Protein AF-A0A3M6V813-F1 (afdb_monomer)

Mean predicted aligned error: 10.03 Å

Solvent-accessible surface area (backbone atoms only — not comparable to full-atom values): 11863 Å² total; per-residue (Å²): 104,72,45,63,76,51,56,64,66,59,50,51,54,31,42,75,72,42,84,67,45,74,63,52,65,75,33,48,88,41,52,44,73,78,41,76,36,71,69,77,40,79,45,65,45,61,79,38,68,70,46,38,50,66,44,22,68,37,66,45,44,44,86,93,37,80,42,78,38,70,61,61,56,97,55,71,67,36,21,40,33,39,35,36,71,50,59,95,84,64,52,71,64,61,56,44,53,54,39,42,76,55,76,38,83,52,52,75,42,55,63,42,74,60,92,90,49,65,43,76,33,32,26,40,35,34,98,36,68,58,84,62,72,70,50,34,51,98,84,69,44,59,59,31,59,48,75,53,91,99,50,95,62,59,29,35,45,39,50,72,53,66,80,64,54,69,63,75,35,68,72,59,52,50,52,50,53,53,51,50,55,51,50,53,52,54,52,55,66,73,65,62,77,77,82,82,79,79,84,128

Secondary structure (DSSP, 8-state):
-HHHHS-HHHHHHHHHHS---HHHHHHGGGEEEEEEETTTEEEEEES-HHHHHHHTT-EEEETTEEEEPPPP-TTTTSEEEEEES--SS--HHHHHHHHHHTT--PEEEESSEETTEE-SSEEEEESSSSPPGGGB-TTSPBP-EE--TT-SSPEEEEESSGGGGGSPPHHHHHHHHHHHHHHHHHHHHHTSPPP-----

Organism: NCBI:txid542832

Nearest PDB structures (foldseek):
  3sde-assembly1_B  TM=4.030E-01  e=1.428E-02  Homo sapiens
  9f5d-assembly1_A  TM=4.082E-01  e=1.515E-02  Homo sapiens
  1up1-assembly1_A  TM=3.981E-01  e=1.515E-02  Homo sapiens
  2mzt-assembly1_A  TM=4.783E-01  e=7.514E-02  Saccharomyces cerevisiae S288C
  2ipo-assembly1_B-3  TM=4.359E-01  e=1.742E+00  Escherichia coli

Sequence (200 aa):
MLTGTFGLDDIMSSICKEHQTAVWDASTPTMCDFVRIRGRGLRFTCTSRDAAIKLGGTTLRIMGQDLFIRPFSAFDRLYFVDLTNVPSDLDDEEIFAFFERLGLHPIITPTHQCGTLTSRDRTAWFDCPEPPTALFDTDQRPLRENFFNGFDASVYVQHKLRTLNRVTPPSIEKKRRDNELARDRSRAVSSVPAPRTRLQ

Foldseek 3Di:
DVLQPDDPVLQVVQLVVDDFDPLCVVQVVQWADWDRDHPPGIDIDGNDPVSLQSLAQAWGATPNDTDGHHHDDPQPQWWKKKWPPADPPDDVVLVQVVVVVLVFGWDKDAPDDDPPDGDSIIMTTGPHNDDDQSQADPVRQGNQWDDGPPDPDIIGIGTPDNVSNPDDPPVVVVVVVVVVVVVVVVVVVVPDDDDPDDDD

Structure (mmCIF, N/CA/C/O backbone):
data_AF-A0A3M6V813-F1
#
_entry.id   AF-A0A3M6V813-F1
#
loop_
_atom_site.group_PDB
_atom_site.id
_atom_site.type_symbol
_atom_site.label_atom_id
_atom_site.label_alt_id
_atom_site.label_comp_id
_atom_site.label_asym_id
_atom_site.label_entity_id
_atom_site.label_seq_id
_atom_site.pdbx_PDB_ins_code
_atom_site.Cartn_x
_atom_site.Cartn_y
_atom_site.Cartn_z
_atom_site.occupancy
_atom_site.B_iso_or_equiv
_atom_site.auth_seq_id
_atom_site.auth_comp_id
_atom_site.auth_asym_id
_atom_site.auth_atom_id
_atom_site.pdbx_PDB_model_num
ATOM 1 N N . MET A 1 1 ? 1.954 -12.280 24.324 1.00 73.12 1 MET A N 1
ATOM 2 C CA . MET A 1 1 ? 1.243 -11.294 23.479 1.00 73.12 1 MET A CA 1
ATOM 3 C C . MET A 1 1 ? -0.192 -11.189 23.988 1.00 73.12 1 MET A C 1
ATOM 5 O O . MET A 1 1 ? -0.817 -12.234 24.123 1.00 73.12 1 MET A O 1
ATOM 9 N N . LEU A 1 2 ? -0.687 -9.982 24.296 1.00 86.69 2 LEU A N 1
ATOM 10 C CA . LEU A 1 2 ? -1.943 -9.726 25.030 1.00 86.69 2 LEU A CA 1
ATOM 11 C C . LEU A 1 2 ? -3.142 -10.574 24.552 1.00 86.69 2 LEU A C 1
ATOM 13 O O . LEU A 1 2 ? -3.771 -11.267 25.348 1.00 86.69 2 LEU A O 1
ATOM 17 N N . THR A 1 3 ? -3.387 -10.645 23.241 1.00 89.06 3 THR A N 1
ATOM 18 C CA . THR A 1 3 ? -4.529 -11.387 22.664 1.00 89.06 3 THR A CA 1
ATOM 19 C C . THR A 1 3 ? -4.362 -12.910 22.602 1.00 89.06 3 THR A C 1
ATOM 21 O O . THR A 1 3 ? -5.271 -13.617 22.165 1.00 89.06 3 THR A O 1
ATOM 24 N N . GLY A 1 4 ? -3.202 -13.436 22.999 1.00 88.75 4 GLY A N 1
ATOM 25 C CA . GLY A 1 4 ? -2.986 -14.869 23.222 1.00 88.75 4 GLY A CA 1
ATOM 26 C C . GLY A 1 4 ? -3.349 -15.319 24.639 1.00 88.75 4 GLY A C 1
ATOM 27 O O . GLY A 1 4 ? -3.660 -16.493 24.826 1.00 88.75 4 GLY A O 1
ATOM 28 N N . THR A 1 5 ? -3.331 -14.387 25.597 1.00 90.94 5 THR A N 1
ATOM 29 C CA . THR A 1 5 ? -3.484 -14.652 27.034 1.00 90.94 5 THR A CA 1
ATOM 30 C C . THR A 1 5 ? -4.891 -14.327 27.534 1.00 90.94 5 THR A C 1
ATOM 32 O O . THR A 1 5 ? -5.463 -15.130 28.259 1.00 90.94 5 THR A O 1
ATOM 35 N N . PHE A 1 6 ? -5.466 -13.194 27.117 1.00 91.56 6 PHE A N 1
ATOM 36 C CA . PHE A 1 6 ? -6.730 -12.685 27.665 1.00 91.56 6 PHE A CA 1
ATOM 37 C C . PHE A 1 6 ? -7.925 -12.880 26.719 1.00 91.56 6 PHE A C 1
ATOM 39 O O . PHE A 1 6 ? -7.773 -12.918 25.486 1.00 91.56 6 PHE A O 1
ATOM 46 N N . GLY A 1 7 ? -9.122 -13.032 27.295 1.00 93.31 7 GLY A N 1
ATOM 47 C CA . GLY A 1 7 ? -10.394 -13.063 26.571 1.00 93.31 7 GLY A CA 1
ATOM 48 C C . GLY A 1 7 ? -10.742 -11.706 25.956 1.00 93.31 7 GLY A C 1
ATOM 49 O O . GLY A 1 7 ? -10.158 -10.688 26.317 1.00 93.31 7 GLY A O 1
ATOM 50 N N . LEU A 1 8 ? -11.677 -11.679 24.998 1.00 93.50 8 LEU A N 1
ATOM 51 C CA . LEU A 1 8 ? -12.163 -10.407 24.445 1.00 93.50 8 LEU A CA 1
ATOM 52 C C . LEU A 1 8 ? -12.856 -9.565 25.532 1.00 93.50 8 LEU A C 1
ATOM 54 O O . LEU A 1 8 ? -12.605 -8.367 25.606 1.00 93.50 8 LEU A O 1
ATOM 58 N N . ASP A 1 9 ? -13.633 -10.204 26.408 1.00 94.31 9 ASP A N 1
ATOM 59 C CA . ASP A 1 9 ? -14.352 -9.534 27.498 1.00 94.31 9 ASP A CA 1
ATOM 60 C C . ASP A 1 9 ? -13.400 -8.897 28.515 1.00 94.31 9 ASP A C 1
ATOM 62 O O . ASP A 1 9 ? -13.590 -7.744 28.902 1.00 94.31 9 ASP A O 1
ATOM 66 N N . ASP A 1 10 ? -12.325 -9.602 28.891 1.00 94.81 10 ASP A N 1
ATOM 67 C CA . ASP A 1 10 ? -11.291 -9.065 29.784 1.00 94.81 10 ASP A CA 1
ATOM 68 C C . ASP A 1 10 ? -10.657 -7.813 29.175 1.00 94.81 10 ASP A C 1
ATOM 70 O O . ASP A 1 10 ? -10.524 -6.778 29.829 1.00 94.81 10 ASP A O 1
ATOM 74 N N . ILE A 1 11 ? -10.289 -7.907 27.894 1.00 94.50 11 ILE A N 1
ATOM 75 C CA . ILE A 1 11 ? -9.671 -6.824 27.130 1.00 94.50 11 ILE A CA 1
ATOM 76 C C . ILE A 1 11 ? -10.599 -5.611 27.083 1.00 94.50 11 ILE A C 1
ATOM 78 O O . ILE A 1 11 ? -10.168 -4.507 27.404 1.00 94.50 11 ILE A O 1
ATOM 82 N N . MET A 1 12 ? -11.868 -5.805 26.723 1.00 94.06 12 MET A N 1
ATOM 83 C CA . MET A 1 12 ? -12.847 -4.720 26.679 1.00 94.06 12 MET A CA 1
ATOM 84 C C . MET A 1 12 ? -13.087 -4.114 28.063 1.00 94.06 12 MET A C 1
ATOM 86 O O . MET A 1 12 ? -13.105 -2.893 28.201 1.00 94.06 12 MET A O 1
ATOM 90 N N . SER A 1 13 ? -13.198 -4.943 29.107 1.00 94.81 13 SER A N 1
ATOM 91 C CA . SER A 1 13 ? -13.358 -4.449 30.475 1.00 94.81 13 SER A CA 1
ATOM 92 C C . SER A 1 13 ? -12.164 -3.611 30.927 1.00 94.81 13 SER A C 1
ATOM 94 O O . SER A 1 13 ? -12.363 -2.631 31.643 1.00 94.81 13 SER A O 1
ATOM 96 N N . SER A 1 14 ? -10.949 -3.994 30.546 1.00 94.81 14 SER A N 1
ATOM 97 C CA . SER A 1 14 ? -9.730 -3.245 30.846 1.00 94.81 14 SER A CA 1
ATOM 98 C C . SER A 1 14 ? -9.703 -1.900 30.124 1.00 94.81 14 SER A C 1
ATOM 100 O O . SER A 1 14 ? -9.493 -0.884 30.783 1.00 94.81 14 SER A O 1
ATOM 102 N N . ILE A 1 15 ? -10.022 -1.869 28.823 1.00 93.75 15 ILE A N 1
ATOM 103 C CA . ILE A 1 15 ? -10.110 -0.621 28.047 1.00 93.75 15 ILE A CA 1
ATOM 104 C C . ILE A 1 15 ? -11.037 0.386 28.743 1.00 93.75 15 ILE A C 1
ATOM 106 O O . ILE A 1 15 ? -10.671 1.548 28.881 1.00 93.75 15 ILE A O 1
ATOM 110 N N . CYS A 1 16 ? -12.207 -0.060 29.214 1.00 91.62 16 CYS A N 1
ATOM 111 C CA . CYS A 1 16 ? -13.187 0.810 29.871 1.00 91.62 16 CYS A CA 1
ATOM 112 C C . CYS A 1 16 ? -12.794 1.263 31.288 1.00 91.62 16 CYS A C 1
ATOM 114 O O . CYS A 1 16 ? -13.332 2.255 31.771 1.00 91.62 16 CYS A O 1
ATOM 116 N N . LYS A 1 17 ? -11.928 0.520 31.988 1.00 93.56 17 LYS A N 1
ATOM 117 C CA . LYS A 1 17 ? -11.490 0.848 33.359 1.00 93.56 17 LYS A CA 1
ATOM 118 C C . LYS A 1 17 ? -10.246 1.727 33.381 1.00 93.56 17 LYS A C 1
ATOM 120 O O . LYS A 1 17 ? -10.022 2.450 34.348 1.00 93.56 17 LYS A O 1
ATOM 125 N N . GLU A 1 18 ? -9.409 1.604 32.363 1.00 94.06 18 GLU A N 1
ATOM 126 C CA . GLU A 1 18 ? -8.139 2.310 32.271 1.00 94.06 18 GLU A CA 1
ATOM 127 C C . GLU A 1 18 ? -8.328 3.697 31.653 1.00 94.06 18 GLU A C 1
ATOM 129 O O . GLU A 1 18 ? -9.197 3.908 30.810 1.00 94.06 18 GLU A O 1
ATOM 134 N N . HIS A 1 19 ? -7.508 4.659 32.082 1.00 92.56 19 HIS A N 1
ATOM 135 C CA . HIS A 1 19 ? -7.524 5.995 31.496 1.00 92.56 19 HIS A CA 1
ATOM 136 C C . HIS A 1 19 ? -6.984 5.940 30.067 1.00 92.56 19 HIS A C 1
ATOM 138 O O . HIS A 1 19 ? -5.866 5.465 29.842 1.00 92.56 19 HIS A O 1
ATOM 144 N N . GLN A 1 20 ? -7.778 6.440 29.125 1.00 95.31 20 GLN A N 1
ATOM 145 C CA . GLN A 1 20 ? -7.427 6.490 27.715 1.00 95.31 20 GLN A CA 1
ATOM 146 C C . GLN A 1 20 ? -7.080 7.911 27.283 1.00 95.31 20 GLN A C 1
ATOM 148 O O . GLN A 1 20 ? -7.213 8.880 28.028 1.00 95.31 20 GLN A O 1
ATOM 153 N N . THR A 1 21 ? -6.583 8.038 26.056 1.00 93.56 21 THR A N 1
ATOM 154 C CA . THR A 1 21 ? -6.317 9.354 25.475 1.00 93.56 21 THR A CA 1
ATOM 155 C C . THR A 1 21 ? -7.629 10.087 25.190 1.00 93.56 21 THR A C 1
ATOM 157 O O . THR A 1 21 ? -8.625 9.473 24.813 1.00 93.56 21 THR A O 1
ATOM 160 N N . ALA A 1 22 ? -7.621 11.421 25.255 1.00 94.19 22 ALA A N 1
ATOM 161 C CA . ALA A 1 22 ? -8.801 12.222 24.907 1.00 94.19 22 ALA A CA 1
ATOM 162 C C . ALA A 1 22 ? -9.318 11.938 23.479 1.00 94.19 22 ALA A C 1
ATOM 164 O O . ALA A 1 22 ? -10.516 12.013 23.213 1.00 94.19 22 ALA A O 1
ATOM 165 N N . VAL A 1 23 ? -8.413 11.578 22.558 1.00 94.31 23 VAL A N 1
ATOM 166 C CA . VAL A 1 23 ? -8.755 11.171 21.187 1.00 94.31 23 VAL A CA 1
ATOM 167 C C . VAL A 1 23 ? -9.547 9.863 21.177 1.00 94.31 23 VAL A C 1
ATOM 169 O O . VAL A 1 23 ? -10.520 9.748 20.429 1.00 94.31 23 VAL A O 1
ATOM 172 N N . TRP A 1 24 ? -9.156 8.893 22.008 1.00 94.75 24 TRP A N 1
ATOM 173 C CA . TRP A 1 24 ? -9.877 7.635 22.168 1.00 94.75 24 TRP A CA 1
ATOM 174 C C . TRP A 1 24 ? -11.285 7.861 22.716 1.00 94.75 24 TRP A C 1
ATOM 176 O O . TRP A 1 24 ? -12.260 7.413 22.108 1.00 94.75 24 TRP A O 1
ATOM 186 N N . ASP A 1 25 ? -11.402 8.608 23.813 1.00 94.50 25 ASP A N 1
ATOM 187 C CA . ASP A 1 25 ? -12.686 8.860 24.474 1.00 94.50 25 ASP A CA 1
ATOM 188 C C . ASP A 1 25 ? -13.668 9.570 23.533 1.00 94.50 25 ASP A C 1
ATOM 190 O O . ASP A 1 25 ? -14.811 9.139 23.376 1.00 94.50 25 ASP A O 1
ATOM 194 N N . ALA A 1 26 ? -13.196 10.589 22.807 1.00 94.69 26 ALA A N 1
ATOM 195 C CA . ALA A 1 26 ? -14.001 11.301 21.815 1.00 94.69 26 ALA A CA 1
ATOM 196 C C . ALA A 1 26 ? -14.433 10.419 20.628 1.00 94.69 26 ALA A C 1
ATOM 198 O O . ALA A 1 26 ? -15.459 10.681 20.002 1.00 94.69 26 ALA A O 1
ATOM 199 N N . SER A 1 27 ? -13.659 9.380 20.303 1.00 94.06 27 SER A N 1
ATOM 200 C CA . SER A 1 27 ? -13.913 8.511 19.149 1.00 94.06 27 SER A CA 1
ATOM 201 C C . SER A 1 27 ? -14.694 7.243 19.500 1.00 94.06 27 SER A C 1
ATOM 203 O O . SER A 1 27 ? -15.264 6.622 18.602 1.00 94.06 27 SER A O 1
ATOM 205 N N . THR A 1 28 ? -14.759 6.867 20.780 1.00 92.62 28 THR A N 1
ATOM 206 C CA . THR A 1 28 ? -15.421 5.647 21.27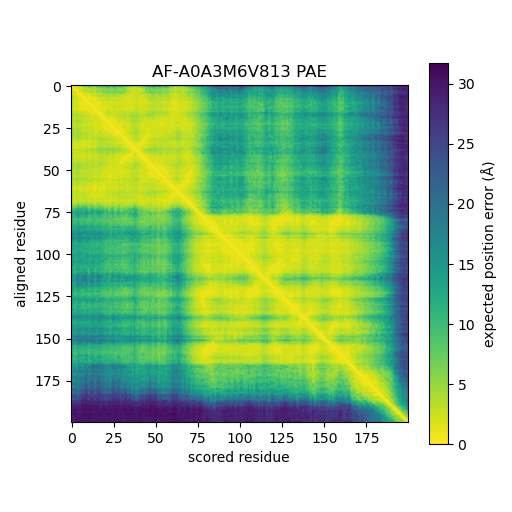6 1.00 92.62 28 THR A CA 1
ATOM 207 C C . THR A 1 28 ? -16.850 5.460 20.742 1.00 92.62 28 THR A C 1
ATOM 209 O O . THR A 1 28 ? -17.149 4.355 20.289 1.00 92.62 28 THR A O 1
ATOM 212 N N . PRO A 1 29 ? -17.717 6.496 20.665 1.00 94.25 29 PRO A N 1
ATOM 213 C CA . PRO A 1 29 ? -19.077 6.343 20.131 1.00 94.25 29 PRO A CA 1
ATOM 214 C C . PRO A 1 29 ? -19.144 5.888 18.666 1.00 94.25 29 PRO A C 1
ATOM 216 O O . PRO A 1 29 ? -20.185 5.431 18.206 1.00 94.25 29 PRO A O 1
ATOM 219 N N . THR A 1 30 ? -18.049 6.037 17.916 1.00 94.19 30 THR A N 1
ATOM 220 C CA . THR A 1 30 ? -17.972 5.674 16.493 1.00 94.19 30 THR A CA 1
ATOM 221 C C . THR A 1 30 ? -17.404 4.274 16.261 1.00 94.19 30 THR A C 1
ATOM 223 O O . THR A 1 30 ? -17.385 3.812 15.117 1.00 94.19 30 THR A O 1
ATOM 226 N N . MET A 1 31 ? -16.919 3.604 17.311 1.00 92.75 31 MET A N 1
ATOM 227 C CA . MET A 1 31 ? -16.277 2.295 17.226 1.00 92.75 31 MET A CA 1
ATOM 228 C C . MET A 1 31 ? -17.280 1.163 17.466 1.00 92.75 31 MET A C 1
ATOM 230 O O . MET A 1 31 ? -18.103 1.222 18.374 1.00 92.75 31 MET A O 1
ATOM 234 N N . CYS A 1 32 ? -17.170 0.094 16.688 1.00 92.12 32 CYS A N 1
ATOM 235 C CA . CYS A 1 32 ? -17.976 -1.115 16.814 1.00 92.12 32 CYS A CA 1
ATOM 236 C C . CYS A 1 32 ? -17.167 -2.359 16.411 1.00 92.12 32 CYS A C 1
ATOM 238 O O . CYS A 1 32 ? -16.010 -2.258 16.001 1.00 92.12 32 CYS A O 1
ATOM 240 N N . ASP A 1 33 ? -17.765 -3.544 16.548 1.00 92.69 33 ASP A N 1
ATOM 241 C CA . ASP A 1 33 ? -17.201 -4.825 16.099 1.00 92.69 33 ASP A CA 1
ATOM 242 C C . ASP A 1 33 ? -15.763 -5.086 16.570 1.00 92.69 33 ASP A C 1
ATOM 244 O O . ASP A 1 33 ? -14.860 -5.365 15.773 1.00 92.69 33 ASP A O 1
ATOM 248 N N . PHE A 1 34 ? -15.530 -5.001 17.881 1.00 93.19 34 PHE A N 1
ATOM 249 C CA . PHE A 1 34 ? -14.251 -5.404 18.459 1.00 93.19 34 PHE A CA 1
ATOM 250 C C . PHE A 1 34 ? -14.034 -6.910 18.271 1.00 93.19 34 PHE A C 1
ATOM 252 O O . PHE A 1 34 ? -14.791 -7.747 18.752 1.00 93.19 34 PHE A O 1
ATOM 259 N N . VAL A 1 35 ? -12.958 -7.261 17.574 1.00 93.25 35 VAL A N 1
ATOM 260 C CA . VAL A 1 35 ? -12.567 -8.630 17.247 1.00 93.25 35 VAL A CA 1
ATOM 261 C C . VAL A 1 35 ? -11.171 -8.902 17.786 1.00 93.25 35 VAL A C 1
ATOM 263 O O . VAL A 1 35 ? -10.191 -8.234 17.437 1.00 93.25 35 VAL A O 1
ATOM 266 N N . ARG A 1 36 ? -11.062 -9.959 18.594 1.00 93.25 36 ARG A N 1
ATOM 267 C CA . ARG A 1 36 ? -9.775 -10.497 19.039 1.00 93.25 36 ARG A CA 1
ATOM 268 C C . ARG A 1 36 ? -9.167 -11.388 17.961 1.00 93.25 36 ARG A C 1
ATOM 270 O O . ARG A 1 36 ? -9.684 -12.465 17.677 1.00 93.25 36 ARG A O 1
ATOM 277 N N . ILE A 1 37 ? -7.995 -11.014 17.458 1.00 92.06 37 ILE A N 1
ATOM 278 C CA . ILE A 1 37 ? -7.182 -11.869 16.590 1.00 92.06 37 ILE A CA 1
ATOM 279 C C . ILE A 1 37 ? -6.071 -12.490 17.442 1.00 92.06 37 ILE A C 1
ATOM 281 O O . ILE A 1 37 ? -5.094 -11.827 17.818 1.00 92.06 37 ILE A O 1
ATOM 285 N N . ARG A 1 38 ? -6.246 -13.772 17.789 1.00 89.81 38 ARG A N 1
ATOM 286 C CA . ARG A 1 38 ? -5.358 -14.504 18.708 1.00 89.81 38 ARG A CA 1
ATOM 287 C C . ARG A 1 38 ? -3.909 -14.434 18.222 1.00 89.81 38 ARG A C 1
ATOM 289 O O . ARG A 1 38 ? -3.610 -14.826 17.098 1.00 89.81 38 ARG A O 1
ATOM 296 N N . GLY A 1 39 ? -3.019 -13.920 19.070 1.00 88.19 39 GLY A N 1
ATOM 297 C CA . GLY A 1 39 ? -1.592 -13.815 18.759 1.00 88.19 39 GLY A CA 1
ATOM 298 C C . GLY A 1 39 ? -1.244 -12.835 17.630 1.00 88.19 39 GLY A C 1
ATOM 299 O O . GLY A 1 39 ? -0.131 -12.899 17.116 1.00 88.19 39 GLY A O 1
ATOM 300 N N . ARG A 1 40 ? -2.160 -11.939 17.231 1.00 87.94 40 ARG A N 1
ATOM 301 C CA . ARG A 1 40 ? -1.873 -10.862 16.264 1.00 87.94 40 ARG A CA 1
ATOM 302 C C . ARG A 1 40 ? -2.253 -9.474 16.763 1.00 87.94 40 ARG A C 1
ATOM 304 O O . ARG A 1 40 ? -1.504 -8.535 16.528 1.00 87.94 40 ARG A O 1
ATOM 311 N N . GLY A 1 41 ? -3.398 -9.338 17.429 1.00 91.12 41 GLY A N 1
ATOM 312 C CA . GLY A 1 41 ? -3.856 -8.054 17.959 1.00 91.12 41 GLY A CA 1
ATOM 313 C C . GLY A 1 41 ? -5.374 -7.932 17.997 1.00 91.12 41 GLY A C 1
ATOM 314 O O . GLY A 1 41 ? -6.092 -8.935 17.978 1.00 91.12 41 GLY A O 1
ATOM 315 N N . LEU A 1 42 ? -5.846 -6.693 18.066 1.00 92.00 42 LEU A N 1
ATOM 316 C CA . LEU A 1 42 ? -7.260 -6.336 18.068 1.00 92.00 42 LEU A CA 1
ATOM 317 C C . LEU A 1 42 ? -7.617 -5.658 16.749 1.00 92.00 42 LEU A C 1
ATOM 319 O O . LEU A 1 42 ? -6.799 -4.953 16.160 1.00 92.00 42 LEU A O 1
ATOM 323 N N . ARG A 1 43 ? -8.845 -5.878 16.296 1.00 91.94 43 ARG A N 1
ATOM 324 C CA . ARG A 1 43 ? -9.452 -5.154 15.182 1.00 91.94 43 ARG A CA 1
ATOM 325 C C . ARG A 1 43 ? -10.778 -4.593 15.664 1.00 91.94 43 ARG A C 1
ATOM 327 O O . ARG A 1 43 ? -11.478 -5.280 16.391 1.00 91.94 43 ARG A O 1
ATOM 334 N N . PHE A 1 44 ? -11.124 -3.394 15.237 1.00 92.44 44 PHE A N 1
ATOM 335 C CA . 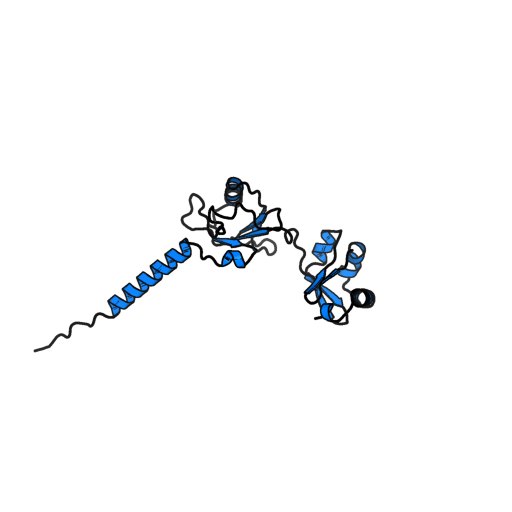PHE A 1 44 ? -12.449 -2.818 15.426 1.00 92.44 44 PHE A CA 1
ATOM 336 C C . P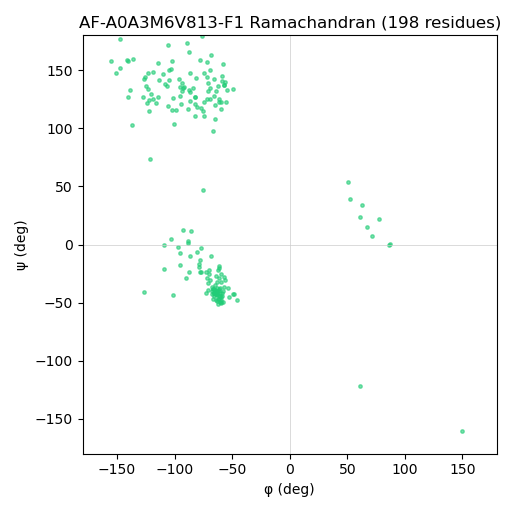HE A 1 44 ? -12.838 -2.063 14.156 1.00 92.44 44 PHE A C 1
ATOM 338 O O . PHE A 1 44 ? -11.976 -1.691 13.353 1.00 92.44 44 PHE A O 1
ATOM 345 N N . THR A 1 45 ? -14.133 -1.874 13.959 1.00 90.88 45 THR A N 1
ATOM 346 C CA . THR A 1 45 ? -14.690 -1.040 12.898 1.00 90.88 45 THR A CA 1
ATOM 347 C C . THR A 1 45 ? -14.882 0.369 13.449 1.00 90.88 45 THR A C 1
ATOM 349 O O . THR A 1 45 ? -15.361 0.540 14.564 1.00 90.88 45 THR A O 1
ATOM 352 N N . CYS A 1 46 ? -14.504 1.391 12.685 1.00 91.56 46 CYS A N 1
ATOM 353 C CA . CYS A 1 46 ? -14.802 2.783 13.009 1.00 91.56 46 CYS A CA 1
ATOM 354 C C . CYS A 1 46 ? -15.706 3.346 11.911 1.00 91.56 46 CYS A C 1
ATOM 356 O O . CYS A 1 46 ? -15.357 3.307 10.732 1.00 91.56 46 CYS A O 1
ATOM 358 N N . THR A 1 47 ? -16.885 3.824 12.300 1.00 92.31 47 THR A N 1
ATOM 359 C CA . THR A 1 47 ? -17.916 4.337 11.383 1.00 92.31 47 THR A CA 1
ATOM 360 C C . THR A 1 47 ? -17.620 5.753 10.891 1.00 92.31 47 THR A C 1
ATOM 362 O O . THR A 1 47 ? -18.138 6.164 9.856 1.00 92.31 47 THR A O 1
ATOM 365 N N . SER A 1 48 ? -16.755 6.492 11.593 1.00 92.81 48 SER A N 1
ATOM 366 C CA . SER A 1 48 ? -16.317 7.833 11.208 1.00 92.81 48 SER A CA 1
ATOM 367 C C . SER A 1 48 ? -14.893 7.803 10.662 1.00 92.81 48 SER A C 1
ATOM 369 O O . SER A 1 48 ? -13.943 7.468 11.370 1.00 92.81 48 SER A O 1
ATOM 371 N N . ARG A 1 49 ? -14.730 8.209 9.398 1.00 88.62 49 ARG A N 1
ATOM 372 C CA . ARG A 1 49 ? -13.412 8.316 8.756 1.00 88.62 49 ARG A CA 1
ATOM 373 C C . ARG A 1 49 ? -12.501 9.301 9.490 1.00 88.62 49 ARG A C 1
ATOM 375 O O . ARG A 1 49 ? -11.331 8.997 9.703 1.00 88.62 49 ARG A O 1
ATOM 382 N N . ASP A 1 50 ? -13.037 10.440 9.918 1.00 90.38 50 ASP A N 1
ATOM 383 C CA . ASP A 1 50 ? -12.267 11.460 10.635 1.00 90.38 50 ASP A CA 1
ATOM 384 C C . ASP A 1 50 ? -11.789 10.957 11.998 1.00 90.38 50 ASP A C 1
ATOM 386 O O . ASP A 1 50 ? -10.657 11.229 12.398 1.00 90.38 50 ASP A O 1
ATOM 390 N N . ALA A 1 51 ? -12.627 10.190 12.702 1.00 92.75 51 ALA A N 1
ATOM 391 C CA . ALA A 1 51 ? -12.233 9.550 13.952 1.00 92.75 51 ALA A CA 1
ATOM 392 C C . ALA A 1 51 ? -11.138 8.501 13.711 1.00 92.75 51 ALA A C 1
ATOM 394 O O . ALA A 1 51 ? -10.127 8.506 14.408 1.00 92.75 51 ALA A O 1
ATOM 395 N N . ALA A 1 52 ? -11.277 7.663 12.677 1.00 91.56 52 ALA A N 1
ATOM 396 C CA . ALA A 1 52 ? -10.266 6.672 12.312 1.00 91.56 52 ALA A CA 1
ATOM 397 C C . ALA A 1 52 ? -8.903 7.312 11.988 1.00 91.56 52 ALA A C 1
ATOM 399 O O . ALA A 1 52 ? -7.872 6.814 12.439 1.00 91.56 52 ALA A O 1
ATOM 400 N N . ILE A 1 53 ? -8.892 8.435 11.259 1.00 90.31 53 ILE A N 1
ATOM 401 C CA . ILE A 1 53 ? -7.670 9.200 10.967 1.00 90.31 53 ILE A CA 1
ATOM 402 C C . ILE A 1 53 ? -7.026 9.709 12.259 1.00 90.31 53 ILE A C 1
ATOM 404 O O . ILE A 1 53 ? -5.825 9.536 12.436 1.00 90.31 53 ILE A O 1
ATOM 408 N N . LYS A 1 54 ? -7.812 10.294 13.172 1.00 92.44 54 LYS A N 1
ATOM 409 C CA . LYS A 1 54 ? -7.303 10.842 14.441 1.00 92.44 54 LYS A CA 1
ATOM 410 C C . LYS A 1 54 ? -6.790 9.763 15.396 1.00 92.44 54 LYS A C 1
ATOM 412 O O . LYS A 1 54 ? -5.812 10.000 16.091 1.00 92.44 54 LYS A O 1
ATOM 417 N N . LEU A 1 55 ? -7.444 8.602 15.431 1.00 93.62 55 LEU A N 1
ATOM 418 C CA . LEU A 1 55 ? -7.013 7.429 16.203 1.00 93.62 55 LEU A CA 1
ATOM 419 C C . LEU A 1 55 ? -5.741 6.797 15.636 1.00 93.62 55 LEU A C 1
ATOM 421 O O . LEU A 1 55 ? -4.959 6.183 16.358 1.00 93.62 55 LEU A O 1
ATOM 425 N N . GLY A 1 56 ? -5.549 6.898 14.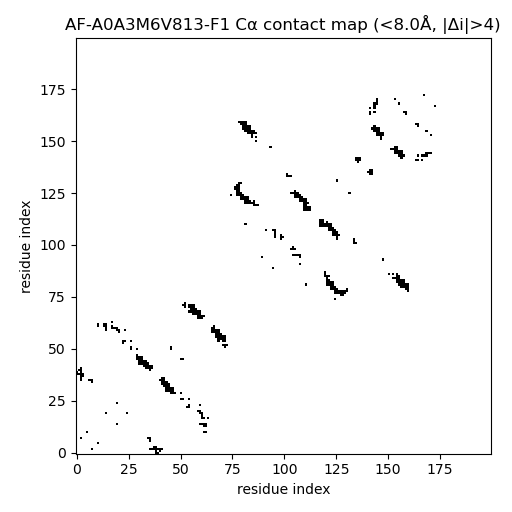324 1.00 91.62 56 GLY A N 1
ATOM 426 C CA . GLY A 1 56 ? -4.382 6.361 13.657 1.00 91.62 56 GLY A CA 1
ATOM 427 C C . GLY A 1 56 ? -3.093 6.975 14.200 1.00 91.62 56 GLY A C 1
ATOM 428 O O . GLY A 1 56 ? -2.895 8.182 14.138 1.00 91.62 56 GLY A O 1
ATOM 429 N N . GLY A 1 57 ? -2.184 6.137 14.695 1.00 90.00 57 GLY A N 1
ATOM 430 C CA . GLY A 1 57 ? -0.910 6.586 15.249 1.00 90.00 57 GLY A CA 1
ATOM 431 C C . GLY A 1 57 ? -0.945 6.957 16.734 1.00 90.00 57 GLY A C 1
ATOM 432 O O . GLY A 1 57 ? 0.094 7.334 17.275 1.00 90.00 57 GLY A O 1
ATOM 433 N N . THR A 1 58 ? -2.092 6.836 17.411 1.00 93.31 58 THR A N 1
ATOM 434 C CA . THR A 1 58 ? -2.182 7.034 18.865 1.00 93.31 58 THR A CA 1
ATOM 435 C C . THR A 1 58 ? -1.926 5.735 19.629 1.00 93.31 58 THR A C 1
ATOM 437 O O . THR A 1 58 ? -1.803 4.648 19.056 1.00 93.31 58 THR A O 1
ATOM 440 N N . THR A 1 59 ? -1.858 5.835 20.955 1.00 93.75 59 THR A N 1
ATOM 441 C CA . THR A 1 59 ? -1.774 4.687 21.862 1.00 93.75 59 THR A CA 1
ATOM 442 C C . THR A 1 59 ? -3.119 4.400 22.529 1.00 93.75 59 THR A C 1
ATOM 444 O O . THR A 1 59 ? -3.945 5.292 22.727 1.00 93.75 59 THR A O 1
ATOM 447 N N . LEU A 1 60 ? -3.330 3.128 22.856 1.00 93.75 60 LEU A N 1
ATOM 448 C CA . LEU A 1 60 ? -4.471 2.582 23.579 1.00 93.75 60 LEU A CA 1
ATOM 449 C C . LEU A 1 60 ? -3.940 1.769 24.753 1.00 93.75 60 LEU A C 1
ATOM 451 O O . LEU A 1 60 ? -3.114 0.876 24.552 1.00 93.75 60 LEU A O 1
ATOM 455 N N . ARG A 1 61 ? -4.413 2.052 25.963 1.00 94.75 61 ARG A N 1
ATOM 456 C CA . ARG A 1 61 ? -3.929 1.391 27.168 1.00 94.75 61 ARG A CA 1
ATOM 457 C C . ARG A 1 61 ? -4.816 0.197 27.520 1.00 94.75 61 ARG A C 1
ATOM 459 O O . ARG A 1 61 ? -6.024 0.344 27.685 1.00 94.75 61 ARG A O 1
ATOM 466 N N . ILE A 1 62 ? -4.223 -0.995 27.568 1.00 94.38 62 ILE A N 1
ATOM 467 C CA . ILE A 1 62 ? -4.918 -2.261 27.827 1.00 94.38 62 ILE A CA 1
ATOM 468 C C . ILE A 1 62 ? -4.059 -3.136 28.736 1.00 94.38 62 ILE A C 1
ATOM 470 O O . ILE A 1 62 ? -2.908 -3.435 28.418 1.00 94.38 62 ILE A O 1
ATOM 474 N N . MET A 1 63 ? -4.629 -3.606 29.839 1.00 92.94 63 MET A N 1
ATOM 475 C CA . MET A 1 63 ? -3.974 -4.423 30.861 1.00 92.94 63 MET A CA 1
ATOM 476 C C . MET A 1 63 ? -2.679 -3.773 31.361 1.00 92.94 63 MET A C 1
ATOM 478 O O . MET A 1 63 ? -1.658 -4.440 31.537 1.00 92.94 63 MET A O 1
ATOM 482 N N . GLY A 1 64 ? -2.697 -2.447 31.525 1.00 91.38 64 GLY A N 1
ATOM 483 C CA . GLY A 1 64 ? -1.537 -1.655 31.924 1.00 91.38 64 GLY A CA 1
ATOM 484 C C . GLY A 1 64 ? -0.443 -1.515 30.858 1.00 91.38 64 GLY A C 1
ATOM 485 O O . GLY A 1 64 ? 0.624 -0.983 31.171 1.00 91.38 64 GLY A O 1
ATOM 486 N N . GLN A 1 65 ? -0.678 -1.977 29.625 1.00 91.81 65 GLN A N 1
ATOM 487 C CA . GLN A 1 65 ? 0.249 -1.870 28.496 1.00 91.81 65 GLN A CA 1
ATOM 488 C C . GLN A 1 65 ? -0.252 -0.858 27.470 1.00 91.81 65 GLN A C 1
ATOM 490 O O . GLN A 1 65 ? -1.423 -0.878 27.099 1.00 91.81 65 GLN A O 1
ATOM 495 N N . ASP A 1 66 ? 0.653 -0.036 26.945 1.00 92.75 66 ASP A N 1
ATOM 496 C CA . ASP A 1 66 ? 0.328 0.889 25.862 1.00 92.75 66 ASP A CA 1
ATOM 497 C C . ASP A 1 66 ? 0.522 0.183 24.515 1.00 92.75 66 ASP A C 1
ATOM 499 O O . ASP A 1 66 ? 1.621 -0.242 24.152 1.00 92.75 66 ASP A O 1
ATOM 503 N N . LEU A 1 67 ? -0.569 0.032 23.770 1.00 91.50 67 LEU A N 1
ATOM 504 C CA . LEU A 1 67 ? -0.595 -0.570 22.445 1.00 91.50 67 LEU A CA 1
ATOM 505 C C . LEU A 1 67 ? -0.786 0.504 21.381 1.00 91.50 67 LEU A C 1
ATOM 507 O O . LEU A 1 67 ? -1.619 1.394 21.511 1.00 91.50 67 LEU A O 1
ATOM 511 N N . PHE A 1 68 ? -0.030 0.402 20.295 1.00 92.94 68 PHE A N 1
ATOM 512 C CA . PHE A 1 68 ? -0.094 1.355 19.194 1.00 92.94 68 PHE A CA 1
ATOM 513 C C . PHE A 1 68 ? -1.251 1.034 18.238 1.00 92.94 68 PHE A C 1
ATOM 515 O O . PHE A 1 68 ? -1.343 -0.083 17.717 1.00 92.94 68 PHE A O 1
ATOM 522 N N . ILE A 1 69 ? -2.107 2.021 17.968 1.00 92.94 69 ILE A N 1
ATOM 523 C CA . ILE A 1 69 ? -3.132 1.944 16.928 1.00 92.94 69 ILE A CA 1
ATOM 524 C C . ILE A 1 69 ? -2.463 2.279 15.597 1.00 92.94 69 ILE A C 1
ATOM 526 O O . ILE A 1 69 ? -1.909 3.364 15.419 1.00 92.94 69 ILE A O 1
ATOM 530 N N . ARG A 1 70 ? -2.507 1.353 14.633 1.00 89.94 70 ARG A N 1
ATOM 531 C CA . ARG A 1 70 ? -1.948 1.627 13.303 1.00 89.94 70 ARG A CA 1
ATOM 532 C C . ARG A 1 70 ? -2.625 2.848 12.667 1.00 89.94 70 ARG A C 1
ATOM 534 O O . ARG A 1 70 ? -3.848 2.955 12.761 1.00 89.94 70 ARG A O 1
ATOM 541 N N . PRO A 1 71 ? -1.862 3.707 11.966 1.00 88.75 71 PRO A N 1
ATOM 542 C CA . PRO A 1 71 ? -2.419 4.763 11.138 1.00 88.75 71 PRO A CA 1
ATOM 543 C C . PRO A 1 71 ? -3.509 4.233 10.212 1.00 88.75 71 PRO A C 1
ATOM 545 O O . PRO A 1 71 ? -3.341 3.190 9.574 1.00 88.75 71 PRO A O 1
ATOM 548 N N . PHE A 1 72 ? -4.624 4.954 10.145 1.00 85.69 72 PHE A N 1
ATOM 549 C CA . PHE A 1 72 ? -5.676 4.646 9.193 1.00 85.69 72 PHE A CA 1
ATOM 550 C C . PHE A 1 72 ? -5.150 4.831 7.769 1.00 85.69 72 PHE A C 1
ATOM 552 O O . PHE A 1 72 ? -4.573 5.866 7.439 1.00 85.69 72 PHE A O 1
ATOM 559 N N . SER A 1 73 ? -5.392 3.841 6.915 1.00 82.56 73 SER A N 1
ATOM 560 C CA . SER A 1 73 ? -5.184 3.957 5.477 1.00 82.56 73 SER A CA 1
ATOM 561 C C . SER A 1 73 ? -6.487 3.629 4.768 1.00 82.56 73 SER A C 1
ATOM 563 O O . SER A 1 73 ? -7.020 2.527 4.902 1.00 82.56 73 SER A O 1
ATOM 565 N N . ALA A 1 74 ? -6.981 4.584 3.978 1.00 78.06 74 ALA A N 1
ATOM 566 C CA . ALA A 1 74 ? -8.134 4.370 3.106 1.00 78.06 74 ALA A CA 1
ATOM 567 C C . ALA A 1 74 ? -7.868 3.275 2.059 1.00 78.06 74 ALA A C 1
ATOM 569 O O . ALA A 1 74 ? -8.807 2.681 1.539 1.00 78.06 74 ALA A O 1
ATOM 570 N N . PHE A 1 75 ? -6.593 2.986 1.791 1.00 82.12 75 PHE A N 1
ATOM 571 C CA . PHE A 1 75 ? -6.163 2.042 0.775 1.00 82.12 75 PHE A CA 1
ATOM 572 C C . PHE A 1 75 ? -5.704 0.690 1.350 1.00 82.12 75 PHE A C 1
ATOM 574 O O . PHE A 1 75 ? -5.258 -0.171 0.601 1.00 82.12 75 PHE A O 1
ATOM 581 N N . ASP A 1 76 ? -5.817 0.449 2.665 1.00 79.81 76 ASP A N 1
ATOM 582 C CA . ASP A 1 76 ? -5.293 -0.778 3.308 1.00 79.81 76 ASP A CA 1
ATOM 583 C C . ASP A 1 76 ? -5.862 -2.072 2.691 1.00 79.81 76 ASP A C 1
ATOM 585 O O . ASP A 1 76 ? -5.164 -3.080 2.515 1.00 79.81 76 ASP A O 1
ATOM 589 N N . ARG A 1 77 ? -7.142 -2.019 2.298 1.00 84.50 77 ARG A N 1
ATOM 590 C CA . ARG A 1 77 ? -7.856 -3.129 1.654 1.00 84.50 77 ARG A CA 1
ATOM 591 C C . ARG A 1 77 ? -7.526 -3.291 0.176 1.00 84.50 77 ARG A C 1
ATOM 593 O O . ARG A 1 77 ? -7.802 -4.355 -0.362 1.00 84.50 77 ARG A O 1
ATOM 600 N N . LEU A 1 78 ? -6.937 -2.279 -0.450 1.00 93.19 78 LEU A N 1
ATOM 601 C CA . LEU A 1 78 ? -6.621 -2.284 -1.867 1.00 93.19 78 LEU A CA 1
ATOM 602 C C . LEU A 1 78 ? -5.318 -3.036 -2.119 1.00 93.19 78 LEU A C 1
ATOM 604 O O . LEU A 1 78 ? -4.366 -2.992 -1.326 1.00 93.19 78 LEU A O 1
ATOM 608 N N . TYR A 1 79 ? -5.274 -3.761 -3.223 1.00 96.00 79 TYR A N 1
ATOM 609 C CA . TYR A 1 79 ? -4.044 -4.280 -3.771 1.00 96.00 79 TYR A CA 1
ATOM 610 C C . TYR A 1 79 ? -3.257 -3.114 -4.351 1.00 96.00 79 TYR A C 1
ATOM 612 O O . TYR A 1 79 ? -3.835 -2.177 -4.896 1.00 96.00 79 TYR A O 1
ATOM 620 N N . PHE A 1 80 ? -1.936 -3.158 -4.236 1.00 96.50 80 PHE A N 1
ATOM 621 C CA . PHE A 1 80 ? -1.103 -2.116 -4.808 1.00 96.50 80 PHE A CA 1
ATOM 622 C C . PHE A 1 80 ? 0.170 -2.674 -5.409 1.00 96.50 80 PHE A C 1
ATOM 624 O O . PHE A 1 80 ? 0.637 -3.768 -5.055 1.00 96.50 80 PHE A O 1
ATOM 631 N N . VAL A 1 81 ? 0.729 -1.877 -6.309 1.00 97.44 81 VAL A N 1
ATOM 632 C CA . VAL A 1 81 ? 2.114 -2.005 -6.732 1.00 97.44 81 VAL A CA 1
ATOM 633 C C . VAL A 1 81 ? 2.831 -0.679 -6.537 1.00 97.44 81 VAL A C 1
ATOM 635 O O . VAL A 1 81 ? 2.292 0.372 -6.877 1.00 97.44 81 VAL A O 1
ATOM 638 N N . ASP A 1 82 ? 4.044 -0.736 -6.005 1.00 97.38 82 ASP A N 1
ATOM 639 C CA . ASP A 1 82 ? 4.953 0.400 -5.988 1.00 97.38 82 ASP A CA 1
ATOM 640 C C . ASP A 1 82 ? 5.765 0.403 -7.282 1.00 97.38 82 ASP A C 1
ATOM 642 O O . ASP A 1 82 ? 6.296 -0.617 -7.720 1.00 97.38 82 ASP A O 1
ATOM 646 N N . LEU A 1 83 ? 5.852 1.566 -7.896 1.00 97.44 83 LEU A N 1
ATOM 647 C CA . LEU A 1 83 ? 6.632 1.878 -9.071 1.00 97.44 83 LEU A CA 1
ATOM 648 C C . LEU A 1 83 ? 7.878 2.610 -8.599 1.00 97.44 83 LEU A C 1
ATOM 650 O O . LEU A 1 83 ? 7.800 3.707 -8.047 1.00 97.44 83 LEU A O 1
ATOM 654 N N . THR A 1 84 ? 9.025 1.981 -8.815 1.00 95.69 84 THR A N 1
ATOM 655 C CA . THR A 1 84 ? 10.329 2.515 -8.414 1.00 95.69 84 THR A CA 1
ATOM 656 C C . THR A 1 84 ? 11.177 2.815 -9.636 1.00 95.69 84 THR A C 1
ATOM 658 O O . THR A 1 84 ? 10.971 2.217 -10.695 1.00 95.69 84 THR A O 1
ATOM 661 N N . ASN A 1 85 ? 12.146 3.722 -9.487 1.00 94.69 85 ASN A N 1
ATOM 662 C CA . ASN A 1 85 ? 12.942 4.233 -10.611 1.00 94.69 85 ASN A CA 1
ATOM 663 C C . ASN A 1 85 ? 12.078 4.985 -11.645 1.00 94.69 85 ASN A C 1
ATOM 665 O O . ASN A 1 85 ? 12.340 4.933 -12.844 1.00 94.69 85 ASN A O 1
ATOM 669 N N . VAL A 1 86 ? 11.038 5.674 -11.167 1.00 94.88 86 VAL A N 1
ATOM 670 C CA . VAL A 1 86 ? 10.172 6.535 -11.983 1.00 94.88 86 VAL A CA 1
ATOM 671 C C . VAL A 1 86 ? 11.006 7.721 -12.503 1.00 94.88 86 VAL A C 1
ATOM 673 O O . VAL A 1 86 ? 11.686 8.362 -11.693 1.00 94.88 86 VAL A O 1
ATOM 676 N N . PRO A 1 87 ? 11.023 8.017 -13.817 1.00 93.94 87 PRO A N 1
ATOM 677 C CA . PRO A 1 87 ? 11.643 9.227 -14.366 1.00 93.94 87 PRO A CA 1
ATOM 678 C C . PRO A 1 87 ? 11.052 10.513 -13.770 1.00 93.94 87 PRO A C 1
ATOM 680 O O . PRO A 1 87 ? 9.935 10.523 -13.266 1.00 93.94 87 PRO A O 1
ATOM 683 N N . SER A 1 88 ? 11.809 11.612 -13.768 1.00 90.38 88 SER A N 1
ATOM 684 C CA . SER A 1 88 ? 11.362 12.882 -13.159 1.00 90.38 88 SER A CA 1
ATOM 685 C C . SER A 1 88 ? 10.241 13.585 -13.924 1.00 90.38 88 SER A C 1
ATOM 687 O O . SER A 1 88 ? 9.521 14.392 -13.349 1.00 90.38 88 SER A O 1
ATOM 689 N N . ASP A 1 89 ? 10.167 13.302 -15.210 1.00 92.19 89 ASP A N 1
ATOM 690 C CA . ASP A 1 89 ? 9.325 13.891 -16.241 1.00 92.19 89 ASP A CA 1
ATOM 691 C C . ASP A 1 89 ? 8.229 12.925 -16.716 1.00 92.19 89 ASP A C 1
ATOM 693 O O . ASP A 1 89 ? 7.409 13.308 -17.540 1.00 92.19 89 ASP A O 1
ATOM 697 N N . LEU A 1 90 ? 8.181 11.710 -16.155 1.00 93.56 90 LEU A N 1
ATOM 698 C CA . LEU A 1 90 ? 7.053 10.795 -16.309 1.00 93.56 90 LEU A CA 1
ATOM 699 C C . LEU A 1 90 ? 5.910 11.263 -15.401 1.00 93.56 90 LEU A C 1
ATOM 701 O O . LEU A 1 90 ? 6.065 11.301 -14.175 1.00 93.56 90 LEU A O 1
ATOM 705 N N . ASP A 1 91 ? 4.779 11.621 -16.001 1.00 92.69 91 ASP A N 1
ATOM 706 C CA . ASP A 1 91 ? 3.605 12.084 -15.270 1.00 92.69 91 ASP A CA 1
ATOM 707 C C . ASP A 1 91 ? 2.684 10.933 -14.819 1.00 92.69 91 ASP A C 1
ATOM 709 O O . ASP A 1 91 ? 2.795 9.771 -15.228 1.00 92.69 91 ASP A O 1
ATOM 713 N N . ASP A 1 92 ? 1.772 11.261 -13.905 1.00 95.56 92 ASP A N 1
ATOM 714 C CA . ASP A 1 92 ? 0.834 10.292 -13.341 1.00 95.56 92 ASP A CA 1
ATOM 715 C C . ASP A 1 92 ? -0.222 9.851 -14.378 1.00 95.56 92 ASP A C 1
ATOM 717 O O . ASP A 1 92 ? -0.781 8.759 -14.243 1.00 95.56 92 ASP A O 1
ATOM 721 N N . GLU A 1 93 ? -0.472 10.652 -15.423 1.00 95.62 93 GLU A N 1
ATOM 722 C CA . GLU A 1 93 ? -1.426 10.349 -16.499 1.00 95.62 93 GLU A CA 1
ATOM 723 C C . GLU A 1 93 ? -0.890 9.250 -17.424 1.00 95.62 93 GLU A C 1
ATOM 725 O O . GLU A 1 93 ? -1.617 8.317 -17.761 1.00 95.62 93 GLU A O 1
ATOM 730 N N . GLU A 1 94 ? 0.395 9.280 -17.773 1.00 95.88 94 GLU A N 1
ATOM 731 C CA . GLU A 1 94 ? 1.071 8.244 -18.550 1.00 95.88 94 GLU A CA 1
ATOM 732 C C . GLU A 1 94 ? 1.132 6.920 -17.779 1.00 95.88 94 GLU A C 1
ATOM 734 O O . GLU A 1 94 ? 0.907 5.845 -18.356 1.00 95.88 94 GLU A O 1
ATOM 739 N N . ILE A 1 95 ? 1.376 6.987 -16.464 1.00 96.69 95 ILE A N 1
ATOM 740 C CA . ILE A 1 95 ? 1.305 5.830 -15.561 1.00 96.69 95 ILE A CA 1
ATOM 741 C C . ILE A 1 95 ? -0.114 5.261 -15.535 1.00 96.69 95 ILE A C 1
ATOM 743 O O . ILE A 1 95 ? -0.291 4.047 -15.671 1.00 96.69 95 ILE A O 1
ATOM 747 N N . PHE A 1 96 ? -1.127 6.114 -15.387 1.00 97.12 96 PHE A N 1
ATOM 748 C CA . PHE A 1 96 ? -2.523 5.692 -15.416 1.00 97.12 96 PHE A CA 1
ATOM 749 C C . PHE A 1 96 ? -2.882 5.041 -16.758 1.00 97.12 96 PHE A C 1
ATOM 751 O O . PHE A 1 96 ? -3.370 3.911 -16.780 1.00 97.12 96 PHE A O 1
ATOM 758 N N . ALA A 1 97 ? -2.553 5.691 -17.876 1.00 96.44 97 ALA A N 1
ATOM 759 C CA . ALA A 1 97 ? -2.823 5.205 -19.225 1.00 96.44 97 ALA A CA 1
ATOM 760 C C . ALA A 1 97 ? -2.141 3.856 -19.504 1.00 96.44 97 ALA A C 1
ATOM 762 O O . ALA A 1 97 ? -2.667 3.029 -20.250 1.00 96.44 97 ALA A O 1
ATOM 763 N N . PHE A 1 98 ? -0.967 3.602 -18.915 1.00 95.69 98 PHE A N 1
ATOM 764 C CA . PHE A 1 98 ? -0.330 2.286 -18.979 1.00 95.69 98 PHE A CA 1
ATOM 765 C C . PHE A 1 98 ? -1.208 1.190 -18.374 1.00 95.69 98 PHE A C 1
ATOM 767 O O . PHE A 1 98 ? -1.425 0.168 -19.025 1.00 95.69 98 PHE A O 1
ATOM 774 N N . PHE A 1 99 ? -1.739 1.401 -17.171 1.00 96.75 99 PHE A N 1
ATOM 775 C CA . PHE A 1 99 ? -2.628 0.429 -16.537 1.00 96.75 99 PHE A CA 1
ATOM 776 C C . PHE A 1 99 ? -3.992 0.351 -17.225 1.00 96.75 99 PHE A C 1
ATOM 778 O O . PHE A 1 99 ? -4.541 -0.742 -17.352 1.00 96.75 99 PHE A O 1
ATOM 785 N N . GLU A 1 100 ? -4.494 1.464 -17.756 1.00 96.88 100 GLU A N 1
ATOM 786 C CA . GLU A 1 100 ? -5.740 1.495 -18.521 1.00 96.88 100 GLU A CA 1
ATOM 787 C C . GLU A 1 100 ? -5.661 0.619 -19.776 1.00 96.88 100 GLU A C 1
ATOM 789 O O . GLU A 1 100 ? -6.585 -0.142 -20.059 1.00 96.88 100 GLU A O 1
ATOM 794 N N . ARG A 1 101 ? -4.520 0.617 -20.482 1.00 95.88 101 ARG A N 1
ATOM 795 C CA . ARG A 1 101 ? -4.282 -0.299 -21.615 1.00 95.88 101 ARG A CA 1
ATOM 796 C C . ARG A 1 101 ? -4.297 -1.778 -21.217 1.00 95.88 101 ARG A C 1
ATOM 798 O O . ARG A 1 101 ? -4.528 -2.628 -22.072 1.00 95.88 101 ARG A O 1
ATOM 805 N N . LEU A 1 102 ? -4.066 -2.087 -19.942 1.00 94.00 102 LEU A N 1
ATOM 806 C CA . LEU A 1 102 ? -4.197 -3.432 -19.375 1.00 94.00 102 LEU A CA 1
ATOM 807 C C . LEU A 1 102 ? -5.625 -3.725 -18.874 1.00 94.00 102 LEU A C 1
ATOM 809 O O . LEU A 1 102 ? -5.874 -4.804 -18.340 1.00 94.00 102 LEU A O 1
ATOM 813 N N . GLY A 1 103 ? -6.561 -2.783 -19.027 1.00 95.88 103 GLY A N 1
ATOM 814 C CA . GLY A 1 103 ? -7.932 -2.877 -18.520 1.00 95.88 103 GLY A CA 1
ATOM 815 C C . GLY A 1 103 ? -8.056 -2.598 -17.020 1.00 95.88 103 GLY A C 1
ATOM 816 O O . GLY A 1 103 ? -9.000 -3.068 -16.388 1.00 95.88 103 GLY A O 1
ATOM 817 N N . LEU A 1 104 ? -7.092 -1.887 -16.429 1.00 96.88 104 LEU A N 1
ATOM 818 C CA . LEU A 1 104 ? -7.059 -1.556 -15.005 1.00 96.88 104 LEU A CA 1
ATOM 819 C C . LEU A 1 104 ? -7.228 -0.047 -14.798 1.00 96.88 104 LEU A C 1
ATOM 821 O O . LEU A 1 104 ? -6.633 0.751 -15.512 1.00 96.88 104 LEU A O 1
ATOM 825 N N . HIS A 1 105 ? -7.962 0.347 -13.757 1.00 95.88 105 HIS A N 1
ATOM 826 C CA . HIS A 1 105 ? -8.184 1.756 -13.409 1.00 95.88 105 HIS A CA 1
ATOM 827 C C . HIS A 1 105 ? -7.683 2.051 -11.987 1.00 95.88 105 HIS A C 1
ATOM 829 O O . HIS A 1 105 ? -8.484 2.135 -11.053 1.00 95.88 105 HIS A O 1
ATOM 835 N N . PRO A 1 106 ? -6.356 2.122 -11.778 1.00 96.56 106 PRO A N 1
ATOM 836 C CA . PRO A 1 106 ? -5.802 2.368 -10.457 1.00 96.56 106 PRO A CA 1
ATOM 837 C C . PRO A 1 106 ? -5.881 3.840 -10.046 1.00 96.56 106 PRO A C 1
ATOM 839 O O . PRO A 1 106 ? -5.906 4.744 -10.877 1.00 96.56 106 PRO A O 1
ATOM 842 N N . ILE A 1 107 ? -5.807 4.079 -8.739 1.00 95.69 107 ILE A N 1
ATOM 843 C CA . ILE A 1 107 ? -5.488 5.392 -8.173 1.00 95.69 107 ILE A CA 1
ATOM 844 C C . ILE A 1 107 ? -3.964 5.501 -8.085 1.00 95.69 107 ILE A C 1
ATOM 846 O O . ILE A 1 107 ? -3.329 4.658 -7.448 1.00 95.69 107 ILE A O 1
ATOM 850 N N . ILE A 1 108 ? -3.381 6.532 -8.697 1.00 96.50 108 ILE A N 1
ATOM 851 C CA . ILE A 1 108 ? -1.938 6.803 -8.639 1.00 96.50 108 ILE A CA 1
ATOM 852 C C . ILE A 1 108 ? -1.665 7.821 -7.528 1.00 96.50 108 ILE A C 1
ATOM 854 O O . ILE A 1 108 ? -2.296 8.874 -7.471 1.00 96.50 108 ILE A O 1
ATOM 858 N N . THR A 1 109 ? -0.740 7.502 -6.622 1.00 94.31 109 THR A N 1
ATOM 859 C CA . THR A 1 109 ? -0.281 8.416 -5.564 1.00 94.31 109 THR A CA 1
ATOM 860 C C . THR A 1 109 ? 1.238 8.368 -5.431 1.00 94.31 109 THR A C 1
ATOM 862 O O . THR A 1 109 ? 1.844 7.359 -5.785 1.00 94.31 109 THR A O 1
ATOM 865 N N . PRO A 1 110 ? 1.897 9.380 -4.846 1.00 95.06 110 PRO A N 1
ATOM 866 C CA . PRO A 1 110 ? 3.269 9.227 -4.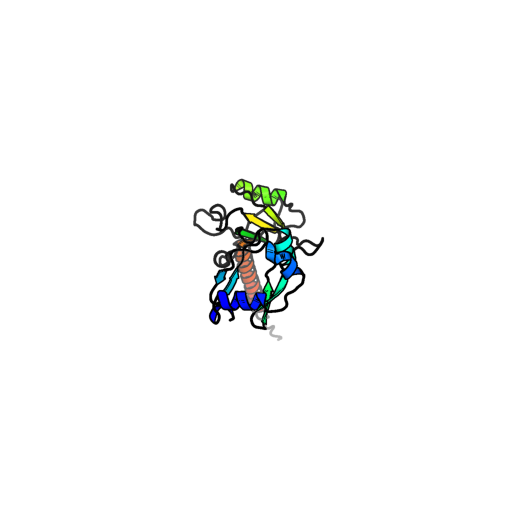362 1.00 95.06 110 PRO A CA 1
ATOM 867 C C . PRO A 1 110 ? 3.384 8.063 -3.364 1.00 95.06 110 PRO A C 1
ATOM 869 O O . PRO A 1 110 ? 2.506 7.891 -2.518 1.00 95.06 110 PRO A O 1
ATOM 872 N N . THR A 1 111 ? 4.460 7.274 -3.439 1.00 94.12 111 THR A N 1
ATOM 873 C CA . THR A 1 111 ? 4.711 6.157 -2.502 1.00 94.12 111 THR A CA 1
ATOM 874 C C . THR A 1 111 ? 4.984 6.637 -1.080 1.00 94.12 111 THR A C 1
ATOM 876 O O . THR A 1 111 ? 4.530 6.039 -0.103 1.00 94.12 111 THR A O 1
ATOM 879 N N . HIS A 1 112 ? 5.711 7.743 -0.943 1.00 89.44 112 HIS A N 1
ATOM 880 C CA . HIS A 1 112 ? 5.957 8.393 0.333 1.00 89.44 112 HIS A CA 1
ATOM 881 C C . HIS A 1 112 ? 5.493 9.840 0.279 1.00 89.44 112 HIS A C 1
ATOM 883 O O . HIS A 1 112 ? 5.806 10.580 -0.654 1.00 89.44 112 HIS A O 1
ATOM 889 N N . GLN A 1 113 ? 4.781 10.253 1.322 1.00 87.06 113 GLN A N 1
ATOM 890 C CA . GLN A 1 113 ? 4.333 11.623 1.486 1.00 87.06 113 GLN A CA 1
ATOM 891 C C . GLN A 1 113 ? 4.489 12.051 2.944 1.00 87.06 113 GLN A C 1
ATOM 893 O O . GLN A 1 113 ? 4.096 11.331 3.862 1.00 87.06 113 GLN A O 1
ATOM 898 N N . CYS A 1 114 ? 5.061 13.234 3.152 1.00 81.75 114 CYS A N 1
ATOM 899 C CA . CYS A 1 114 ? 5.170 13.879 4.455 1.00 81.75 114 CYS A CA 1
ATOM 900 C C . CYS A 1 114 ? 4.842 15.369 4.300 1.00 81.75 114 CYS A C 1
AT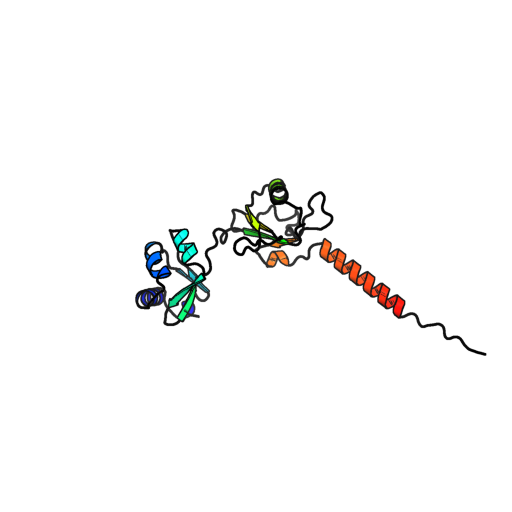OM 902 O O . CYS A 1 114 ? 5.647 16.149 3.789 1.00 81.75 114 CYS A O 1
ATOM 904 N N . GLY A 1 115 ? 3.629 15.762 4.698 1.00 83.25 115 GLY A N 1
ATOM 905 C CA . GLY A 1 115 ? 3.112 17.104 4.429 1.00 83.25 115 GLY A CA 1
ATOM 906 C C . GLY A 1 115 ? 3.016 17.371 2.923 1.00 83.25 115 GLY A C 1
ATOM 907 O O . GLY A 1 115 ? 2.338 16.637 2.202 1.00 83.25 115 GLY A O 1
ATOM 908 N N . THR A 1 116 ? 3.702 18.416 2.460 1.00 86.19 116 THR A N 1
ATOM 909 C CA . THR A 1 116 ? 3.801 18.791 1.039 1.00 86.19 116 THR A CA 1
ATOM 910 C C . THR A 1 116 ? 4.933 18.080 0.296 1.00 86.19 116 THR A C 1
ATOM 912 O O . THR A 1 116 ? 5.007 18.177 -0.925 1.00 86.19 116 THR A O 1
ATOM 915 N N . LEU A 1 117 ? 5.819 17.371 1.004 1.00 89.69 117 LEU A N 1
ATOM 916 C CA . LEU A 1 117 ? 6.919 16.631 0.392 1.00 89.69 117 LEU A CA 1
ATOM 917 C C . LEU A 1 117 ? 6.415 15.281 -0.114 1.00 89.69 117 LEU A C 1
ATOM 919 O O . LEU A 1 117 ? 5.836 14.506 0.652 1.00 89.69 117 LEU A O 1
ATOM 923 N N . THR A 1 118 ? 6.678 14.987 -1.383 1.00 92.69 118 THR A N 1
ATOM 924 C CA . THR A 1 118 ? 6.271 13.750 -2.056 1.00 92.69 118 THR A CA 1
ATOM 925 C C . THR A 1 118 ? 7.477 13.054 -2.684 1.00 92.69 118 THR A C 1
ATOM 927 O O . THR A 1 118 ? 8.417 13.695 -3.158 1.00 92.69 118 THR A O 1
ATOM 930 N N . SER A 1 119 ? 7.484 11.720 -2.663 1.00 93.31 119 SER A N 1
ATOM 931 C CA . SER A 1 119 ? 8.486 10.930 -3.378 1.00 93.31 119 SER A CA 1
ATOM 932 C C . SER A 1 119 ? 8.265 10.969 -4.883 1.00 93.31 119 SER A C 1
ATOM 934 O O . SER A 1 119 ? 7.147 11.148 -5.364 1.00 93.31 119 SER A O 1
ATOM 936 N N . ARG A 1 120 ? 9.336 10.700 -5.635 1.00 93.94 120 ARG A N 1
ATOM 937 C CA . ARG A 1 120 ? 9.233 10.434 -7.073 1.00 93.94 120 ARG A CA 1
ATOM 938 C C . ARG A 1 120 ? 8.577 9.086 -7.366 1.00 93.94 120 ARG A C 1
ATOM 940 O O . ARG A 1 120 ? 7.767 8.998 -8.276 1.00 93.94 120 ARG A O 1
ATOM 947 N N . ASP A 1 121 ? 8.888 8.069 -6.571 1.00 96.50 121 ASP A N 1
ATOM 948 C CA . ASP A 1 121 ? 8.241 6.765 -6.686 1.00 96.50 121 ASP A CA 1
ATOM 949 C C . ASP A 1 121 ? 6.724 6.897 -6.484 1.00 96.50 121 ASP A C 1
ATOM 951 O O . ASP A 1 121 ? 6.255 7.756 -5.717 1.00 96.50 121 ASP A O 1
ATOM 955 N N . ARG A 1 122 ? 5.973 6.072 -7.216 1.00 97.06 122 ARG A N 1
ATOM 956 C CA . ARG A 1 122 ? 4.506 6.088 -7.259 1.00 97.06 122 ARG A CA 1
ATOM 957 C C . ARG A 1 122 ? 3.937 4.770 -6.783 1.00 97.06 122 ARG A C 1
ATOM 959 O O . ARG A 1 122 ? 4.514 3.725 -7.026 1.00 97.06 122 ARG A O 1
ATOM 966 N N . THR A 1 123 ? 2.768 4.799 -6.172 1.00 96.94 123 THR A N 1
ATOM 967 C CA . THR A 1 123 ? 1.992 3.611 -5.835 1.00 96.94 123 THR A CA 1
ATOM 968 C C . THR A 1 123 ? 0.703 3.631 -6.641 1.00 96.94 123 THR A C 1
ATOM 970 O O . THR A 1 123 ? -0.032 4.618 -6.619 1.00 96.94 123 THR A O 1
ATOM 973 N N . ALA A 1 124 ? 0.440 2.541 -7.359 1.00 97.31 124 ALA A N 1
ATOM 974 C CA . ALA A 1 124 ? -0.812 2.313 -8.066 1.00 97.31 124 ALA A CA 1
ATOM 975 C C . ALA A 1 124 ? -1.699 1.396 -7.219 1.00 97.31 124 ALA A C 1
ATOM 977 O O . ALA A 1 124 ? -1.341 0.243 -6.959 1.00 97.31 124 ALA A O 1
ATOM 978 N N . TRP A 1 125 ? -2.842 1.916 -6.778 1.00 96.81 125 TRP A N 1
ATOM 979 C CA . TRP A 1 125 ? -3.815 1.213 -5.944 1.00 96.81 125 TRP A CA 1
ATOM 980 C C . TRP A 1 125 ? -4.986 0.715 -6.786 1.00 96.81 125 TRP A C 1
ATOM 982 O O . TRP A 1 125 ? -5.634 1.505 -7.466 1.00 96.81 125 TRP A O 1
ATOM 992 N N . PHE A 1 126 ? -5.291 -0.576 -6.711 1.00 96.44 126 PHE A N 1
ATOM 993 C CA . PHE A 1 126 ? -6.371 -1.221 -7.458 1.00 96.44 126 PHE A CA 1
ATOM 994 C C . PHE A 1 126 ? -7.553 -1.512 -6.535 1.00 96.44 126 PHE A C 1
ATOM 996 O O . PHE A 1 126 ? -7.347 -1.936 -5.396 1.00 96.44 126 PHE A O 1
ATOM 1003 N N . ASP A 1 127 ? -8.782 -1.337 -7.029 1.00 92.69 127 ASP A N 1
ATOM 1004 C CA . ASP A 1 127 ? -10.024 -1.538 -6.262 1.00 92.69 127 ASP A CA 1
ATOM 1005 C C . ASP A 1 127 ? -10.376 -3.025 -6.038 1.00 92.69 127 ASP A C 1
ATOM 1007 O O . ASP A 1 127 ? -11.482 -3.501 -6.282 1.00 92.69 127 ASP A O 1
ATOM 1011 N N . CYS A 1 128 ? -9.390 -3.813 -5.624 1.00 91.69 128 CYS A N 1
ATOM 1012 C CA . CYS A 1 128 ? -9.527 -5.226 -5.313 1.00 91.69 128 CYS A CA 1
ATOM 1013 C C . CYS A 1 128 ? -8.504 -5.618 -4.241 1.00 91.69 128 CYS A C 1
ATOM 1015 O O . CYS A 1 128 ? -7.417 -5.052 -4.204 1.00 91.69 128 CYS A O 1
ATOM 1017 N N . PRO A 1 129 ? -8.801 -6.582 -3.354 1.00 91.44 129 PRO A N 1
ATOM 1018 C CA . PRO A 1 129 ? -7.857 -7.007 -2.316 1.00 91.44 129 PRO A CA 1
ATOM 1019 C C . PRO A 1 129 ? -6.747 -7.932 -2.837 1.00 91.44 129 PRO A C 1
ATOM 1021 O O . PRO A 1 129 ? -5.679 -8.035 -2.226 1.00 91.44 129 PRO A O 1
ATOM 1024 N N . GLU A 1 130 ? -7.007 -8.607 -3.954 1.00 94.19 130 GLU A N 1
ATOM 1025 C CA . GLU A 1 130 ? -6.132 -9.585 -4.599 1.00 94.19 130 GLU A CA 1
ATOM 1026 C C . GLU A 1 130 ? -5.422 -8.982 -5.819 1.00 94.19 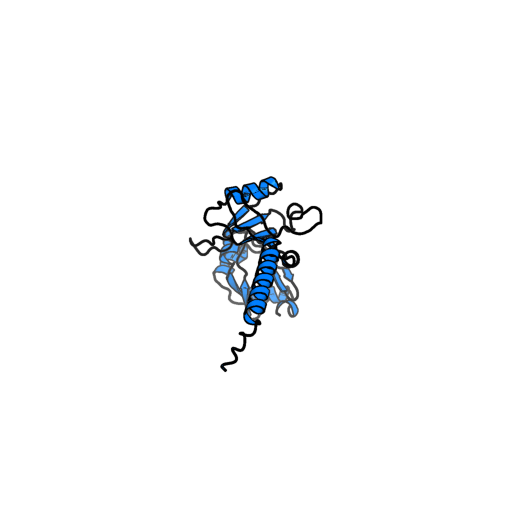130 GLU A C 1
ATOM 1028 O O . GLU A 1 130 ? -5.898 -7.985 -6.363 1.00 94.19 130 GLU A O 1
ATOM 1033 N N . PRO A 1 131 ? -4.278 -9.544 -6.252 1.00 95.12 131 PRO A N 1
ATOM 1034 C CA . PRO A 1 131 ? -3.575 -9.058 -7.434 1.00 95.12 131 PRO A CA 1
ATOM 1035 C C . PRO A 1 131 ? -4.446 -9.187 -8.696 1.00 95.12 131 PRO A C 1
ATOM 1037 O O . PRO A 1 131 ? -4.871 -10.300 -9.012 1.00 95.12 131 PRO A O 1
ATOM 1040 N N . PRO A 1 132 ? -4.671 -8.097 -9.458 1.00 96.31 132 PRO A N 1
ATOM 1041 C CA . PRO A 1 132 ? -5.347 -8.187 -10.746 1.00 96.31 132 PRO A CA 1
ATOM 1042 C C . PRO A 1 132 ? -4.625 -9.139 -11.705 1.00 96.31 132 PRO A C 1
ATOM 1044 O O . PRO A 1 132 ? -3.402 -9.079 -11.841 1.00 96.31 132 PRO A O 1
ATOM 1047 N N . THR A 1 133 ? -5.378 -9.974 -12.422 1.00 95.06 133 THR A N 1
ATOM 1048 C CA . THR A 1 133 ? -4.832 -10.946 -13.389 1.00 95.06 133 THR A CA 1
ATOM 1049 C C . THR A 1 133 ? -4.075 -10.281 -14.538 1.00 95.06 133 THR A C 1
ATOM 1051 O O . THR A 1 133 ? -3.113 -10.849 -15.041 1.00 95.06 133 THR A O 1
ATOM 1054 N N . ALA A 1 134 ? -4.445 -9.051 -14.906 1.00 95.75 134 ALA A N 1
ATOM 1055 C CA . ALA A 1 134 ? -3.755 -8.265 -15.927 1.00 95.75 134 ALA A CA 1
ATOM 1056 C C . ALA A 1 134 ? -2.338 -7.807 -15.517 1.00 95.75 134 ALA A C 1
ATOM 1058 O O . ALA A 1 134 ? -1.585 -7.318 -16.354 1.00 95.75 134 ALA A O 1
ATOM 1059 N N . LEU A 1 135 ? -1.944 -7.981 -14.246 1.00 95.50 135 LEU A N 1
ATOM 1060 C CA . LEU A 1 135 ? -0.563 -7.777 -13.789 1.00 95.50 135 LEU A CA 1
ATOM 1061 C C . LEU A 1 135 ? 0.324 -9.016 -13.982 1.00 95.50 135 LEU A C 1
ATOM 1063 O O . LEU A 1 135 ? 1.422 -9.066 -13.426 1.00 95.50 135 LEU A O 1
ATOM 1067 N N . PHE A 1 136 ? -0.142 -10.020 -14.718 1.00 94.75 136 PHE A N 1
ATOM 1068 C CA . PHE A 1 136 ? 0.606 -11.230 -15.026 1.00 94.75 136 PHE A CA 1
ATOM 1069 C C . PHE A 1 136 ? 0.696 -11.414 -16.538 1.00 94.75 136 PHE A C 1
ATOM 1071 O O . PHE A 1 136 ? -0.217 -11.045 -17.277 1.00 94.75 136 PHE A O 1
ATOM 1078 N N . ASP A 1 137 ? 1.805 -11.986 -16.997 1.00 88.88 137 ASP A N 1
ATOM 1079 C CA . ASP A 1 137 ? 1.950 -12.393 -18.391 1.00 88.88 137 ASP A CA 1
ATOM 1080 C C . ASP A 1 137 ? 1.183 -13.698 -18.691 1.00 88.88 137 ASP A C 1
ATOM 1082 O O . ASP A 1 137 ? 0.550 -14.309 -17.822 1.00 88.88 137 ASP A O 1
ATOM 1086 N N . THR A 1 138 ? 1.247 -14.150 -19.944 1.00 87.19 138 THR A N 1
ATOM 1087 C CA . THR A 1 138 ? 0.608 -15.397 -20.393 1.00 87.19 138 THR A CA 1
ATOM 1088 C C . THR A 1 138 ? 1.106 -16.638 -19.650 1.00 87.19 138 THR A C 1
ATOM 1090 O O . THR A 1 138 ? 0.360 -17.607 -19.529 1.00 87.19 138 THR A O 1
ATOM 1093 N N . ASP A 1 139 ? 2.326 -16.598 -19.110 1.00 88.25 139 ASP A N 1
ATOM 1094 C CA . ASP A 1 139 ? 2.955 -17.683 -18.353 1.00 88.25 139 ASP A CA 1
ATOM 1095 C C . ASP A 1 139 ? 2.705 -17.556 -16.839 1.00 88.25 139 ASP A C 1
ATOM 1097 O O . ASP A 1 139 ? 3.355 -18.234 -16.041 1.00 88.25 139 ASP A O 1
ATOM 1101 N N . GLN A 1 140 ? 1.778 -16.681 -16.422 1.00 88.81 140 GLN A N 1
ATOM 1102 C CA . GLN A 1 140 ? 1.471 -16.380 -15.019 1.00 88.81 140 GLN A CA 1
ATOM 1103 C C . GLN A 1 140 ? 2.659 -15.800 -14.236 1.00 88.81 140 GLN A C 1
ATOM 1105 O O . GLN A 1 140 ? 2.710 -15.879 -13.003 1.00 88.81 140 GLN A O 1
ATOM 1110 N N . ARG A 1 141 ? 3.627 -15.187 -14.921 1.00 90.38 141 ARG A N 1
ATOM 1111 C CA . ARG A 1 141 ? 4.718 -14.472 -14.259 1.00 90.38 141 ARG A CA 1
ATOM 1112 C C . ARG A 1 141 ? 4.261 -13.057 -13.912 1.00 90.38 141 ARG A C 1
ATOM 1114 O O . ARG A 1 141 ? 3.667 -12.382 -14.751 1.00 90.38 141 ARG A O 1
ATOM 1121 N N . PRO A 1 142 ? 4.537 -12.587 -12.685 1.00 94.31 142 PRO A N 1
ATOM 1122 C CA . PRO A 1 142 ? 4.150 -11.248 -12.266 1.00 94.31 142 PRO A CA 1
ATOM 1123 C C . PRO A 1 142 ? 4.897 -10.185 -13.075 1.00 94.31 142 PRO A C 1
ATOM 1125 O O . PRO A 1 142 ? 6.093 -10.326 -13.337 1.00 94.31 142 PRO A O 1
ATOM 1128 N N . LEU A 1 143 ? 4.219 -9.087 -13.400 1.00 94.12 143 LEU A N 1
ATOM 1129 C CA . LEU A 1 143 ? 4.824 -7.900 -13.991 1.00 94.12 143 LEU A CA 1
ATOM 1130 C C . LEU A 1 143 ? 5.888 -7.337 -13.035 1.00 94.12 143 LEU A C 1
ATOM 1132 O O . LEU A 1 143 ? 5.591 -6.928 -11.914 1.00 94.12 143 LEU A O 1
ATOM 1136 N N . ARG A 1 144 ? 7.154 -7.329 -13.466 1.00 94.75 144 ARG A N 1
ATOM 1137 C CA . ARG A 1 144 ? 8.290 -6.849 -12.652 1.00 94.75 144 ARG A CA 1
ATOM 1138 C C . ARG A 1 144 ? 8.885 -5.534 -13.140 1.00 94.75 144 ARG A C 1
ATOM 1140 O O . ARG A 1 144 ? 9.552 -4.855 -12.361 1.00 94.75 144 ARG A O 1
ATOM 1147 N N . GLU A 1 145 ? 8.666 -5.188 -14.399 1.00 94.12 145 GLU A N 1
ATOM 1148 C CA . GLU A 1 145 ? 9.156 -3.957 -15.008 1.00 94.12 145 GLU A CA 1
ATOM 1149 C C . GLU A 1 145 ? 8.288 -3.548 -16.189 1.00 94.12 145 GLU A C 1
ATOM 1151 O O . GLU A 1 145 ? 7.601 -4.373 -16.792 1.00 94.12 145 GLU A O 1
ATOM 1156 N N . ASN A 1 146 ? 8.353 -2.268 -16.513 1.00 92.56 146 ASN A N 1
ATOM 1157 C CA . ASN A 1 146 ? 7.620 -1.643 -17.593 1.00 92.56 146 ASN A CA 1
ATOM 1158 C C . ASN A 1 146 ? 8.454 -0.506 -18.188 1.00 92.56 146 ASN A C 1
ATOM 1160 O O . ASN A 1 146 ? 9.297 0.101 -17.523 1.00 92.56 146 ASN A O 1
ATOM 1164 N N . PHE A 1 147 ? 8.216 -0.250 -19.471 1.00 92.19 147 PHE A N 1
ATOM 1165 C CA . PHE A 1 147 ? 8.905 0.766 -20.255 1.00 92.19 147 PHE A CA 1
ATOM 1166 C C . PHE A 1 147 ? 7.874 1.781 -20.726 1.00 92.19 147 PHE A C 1
ATOM 1168 O O . PHE A 1 147 ? 6.866 1.412 -21.333 1.00 92.19 147 PHE A O 1
ATOM 1175 N N . PHE A 1 148 ? 8.125 3.046 -20.412 1.00 92.06 148 PHE A N 1
ATOM 1176 C CA . PHE A 1 148 ? 7.303 4.162 -20.853 1.00 92.06 148 PHE A CA 1
ATOM 1177 C C . PHE A 1 148 ? 7.926 4.768 -22.107 1.00 92.06 148 PHE A C 1
ATOM 1179 O O . PHE A 1 148 ? 9.149 4.820 -22.247 1.00 92.06 148 PHE A O 1
ATOM 1186 N N . ASN A 1 149 ? 7.082 5.183 -23.049 1.00 88.56 149 ASN A N 1
ATOM 1187 C CA . ASN A 1 149 ? 7.555 5.760 -24.301 1.00 88.56 149 ASN A CA 1
ATOM 1188 C C . ASN A 1 149 ? 8.329 7.052 -24.017 1.00 88.56 149 ASN A C 1
ATOM 1190 O O . ASN A 1 149 ? 7.886 7.863 -23.219 1.00 88.56 149 ASN A O 1
ATOM 1194 N N . GLY A 1 150 ? 9.470 7.241 -24.680 1.00 87.75 150 GLY A N 1
ATOM 1195 C CA . GLY A 1 150 ? 10.321 8.416 -24.460 1.00 87.75 150 GLY A CA 1
ATOM 1196 C C . GLY A 1 150 ? 11.320 8.280 -23.307 1.00 87.75 150 GLY A C 1
ATOM 1197 O O . GLY A 1 150 ? 12.125 9.185 -23.115 1.00 87.75 150 GLY A O 1
ATOM 1198 N N . PHE A 1 151 ? 11.335 7.145 -22.597 1.00 89.06 151 PHE A N 1
ATOM 1199 C CA . PHE A 1 151 ? 12.250 6.898 -21.483 1.00 89.06 151 PHE A CA 1
ATOM 1200 C C . PHE A 1 151 ? 13.137 5.674 -21.723 1.00 89.06 151 PHE A C 1
ATOM 1202 O O . PHE A 1 151 ? 12.655 4.577 -21.996 1.00 89.06 151 PHE A O 1
ATOM 1209 N N . ASP A 1 152 ? 14.448 5.847 -21.542 1.00 84.50 152 ASP A N 1
ATOM 1210 C CA . ASP A 1 152 ? 15.427 4.758 -21.685 1.00 84.50 152 ASP A CA 1
ATOM 1211 C C . ASP A 1 152 ? 15.450 3.811 -20.473 1.00 84.50 152 ASP A C 1
ATOM 1213 O O . ASP A 1 152 ? 15.898 2.664 -20.559 1.00 84.50 152 ASP A O 1
ATOM 1217 N N . ALA A 1 153 ? 15.009 4.301 -19.312 1.00 86.38 153 ALA A N 1
ATOM 1218 C CA . ALA A 1 153 ? 15.044 3.563 -18.059 1.00 86.38 153 ALA A CA 1
ATOM 1219 C C . ALA A 1 153 ? 13.735 2.802 -17.819 1.00 86.38 153 ALA A C 1
ATOM 1221 O O . ALA A 1 153 ? 12.644 3.358 -17.921 1.00 86.38 153 ALA A O 1
ATOM 1222 N N . SER A 1 154 ? 13.853 1.536 -17.414 1.00 91.75 154 SER A N 1
ATOM 1223 C CA . SER A 1 154 ? 12.714 0.749 -16.948 1.00 91.75 154 SER A CA 1
ATOM 1224 C C . SER A 1 154 ? 12.226 1.244 -15.588 1.00 91.75 154 SER A C 1
ATOM 1226 O O . SER A 1 154 ? 13.025 1.470 -14.669 1.00 91.75 154 SER A O 1
ATOM 1228 N N . VAL A 1 155 ? 10.909 1.305 -15.432 1.00 95.19 155 VAL A N 1
ATOM 1229 C CA . VAL A 1 155 ? 10.247 1.441 -14.134 1.00 95.19 155 VAL A CA 1
ATOM 1230 C C . VAL A 1 155 ? 10.064 0.044 -13.558 1.00 95.19 155 VAL A C 1
ATOM 1232 O O . VAL A 1 155 ? 9.623 -0.865 -14.259 1.00 95.19 155 VAL A O 1
ATOM 1235 N N . TYR A 1 156 ? 10.434 -0.156 -12.295 1.00 95.81 156 TYR A N 1
ATOM 1236 C CA . TYR A 1 156 ? 10.276 -1.452 -11.638 1.00 95.81 156 TYR A CA 1
ATOM 1237 C C . TYR A 1 156 ? 8.989 -1.497 -10.841 1.00 95.81 156 TYR A C 1
ATOM 1239 O O . TYR A 1 156 ? 8.709 -0.599 -10.049 1.00 95.81 156 TYR A O 1
ATOM 1247 N N . VAL A 1 157 ? 8.279 -2.608 -10.973 1.00 96.50 157 VAL A N 1
ATOM 1248 C CA . VAL A 1 157 ? 7.044 -2.881 -10.246 1.00 96.50 157 VAL A CA 1
ATOM 1249 C C . VAL A 1 157 ? 7.389 -3.664 -8.986 1.00 96.50 157 VAL A C 1
ATOM 1251 O O . VAL A 1 157 ? 8.119 -4.651 -9.038 1.00 96.50 157 VAL A O 1
ATOM 1254 N N . GLN A 1 158 ? 6.873 -3.276 -7.829 1.00 96.62 158 GLN A N 1
ATOM 1255 C CA . GLN A 1 158 ? 6.964 -4.028 -6.579 1.00 96.62 158 GLN A CA 1
ATOM 1256 C C . GLN A 1 158 ? 5.558 -4.303 -6.069 1.00 96.62 158 GLN A C 1
ATOM 1258 O O . GLN A 1 158 ? 4.814 -3.402 -5.715 1.00 96.62 158 GLN A O 1
ATOM 1263 N N . HIS A 1 159 ? 5.174 -5.569 -6.027 1.00 96.75 159 HIS A N 1
ATOM 1264 C CA . HIS A 1 159 ? 3.861 -5.980 -5.566 1.00 96.75 159 HIS A CA 1
ATOM 1265 C C . HIS A 1 159 ? 3.725 -5.889 -4.047 1.00 96.75 159 HIS A C 1
ATOM 1267 O O . HIS A 1 159 ? 4.658 -6.233 -3.313 1.00 96.75 159 HIS A O 1
ATOM 1273 N N . LYS A 1 160 ? 2.506 -5.584 -3.579 1.00 94.81 160 LYS A N 1
ATOM 1274 C CA . LYS A 1 160 ? 2.089 -5.748 -2.176 1.00 94.81 160 LYS A CA 1
ATOM 1275 C C . LYS A 1 160 ? 2.456 -7.132 -1.621 1.00 94.81 160 LYS A C 1
ATOM 1277 O O . LYS A 1 160 ? 2.940 -7.257 -0.494 1.00 94.81 160 LYS A O 1
ATOM 1282 N N . LEU A 1 161 ? 2.252 -8.192 -2.411 1.00 93.94 161 LEU A N 1
ATOM 1283 C CA . LEU A 1 161 ? 2.623 -9.559 -2.039 1.00 93.94 161 LEU A CA 1
ATOM 1284 C C . LEU A 1 161 ? 4.105 -9.830 -2.312 1.00 93.94 161 LEU A C 1
ATOM 1286 O O . LEU A 1 161 ? 4.532 -10.006 -3.450 1.00 93.94 161 LEU A O 1
ATOM 1290 N N . ARG A 1 162 ? 4.887 -9.972 -1.235 1.00 92.06 162 ARG A N 1
ATOM 1291 C CA . ARG A 1 162 ? 6.341 -10.216 -1.309 1.00 92.06 162 ARG A CA 1
ATOM 1292 C C . ARG A 1 162 ? 6.734 -11.463 -2.105 1.00 92.06 162 ARG A C 1
ATOM 1294 O O . ARG A 1 162 ? 7.830 -11.507 -2.653 1.00 92.06 162 ARG A O 1
ATOM 1301 N N . THR A 1 163 ? 5.877 -12.480 -2.161 1.00 93.56 163 THR A N 1
ATOM 1302 C CA . THR A 1 163 ? 6.124 -13.706 -2.939 1.00 93.56 163 THR A CA 1
ATOM 1303 C C . THR A 1 163 ? 6.234 -13.429 -4.436 1.00 93.56 163 THR A C 1
ATOM 1305 O O . THR A 1 163 ? 7.045 -14.072 -5.098 1.00 93.56 163 THR A O 1
ATOM 1308 N N . LEU A 1 164 ? 5.503 -12.434 -4.945 1.00 93.38 164 LEU A N 1
ATOM 1309 C CA . LEU A 1 164 ? 5.521 -12.026 -6.353 1.00 93.38 164 LEU A CA 1
ATOM 1310 C C . LEU A 1 164 ? 6.753 -11.179 -6.713 1.00 93.38 164 LEU A C 1
ATOM 1312 O O . LEU A 1 164 ? 7.088 -11.033 -7.883 1.00 93.38 164 LEU A O 1
ATOM 1316 N N . ASN A 1 165 ? 7.488 -10.682 -5.714 1.00 93.81 165 ASN A N 1
ATOM 1317 C CA . ASN A 1 165 ? 8.700 -9.880 -5.912 1.00 93.81 165 ASN A CA 1
ATOM 1318 C C . ASN A 1 165 ? 9.982 -10.719 -6.015 1.00 93.81 165 ASN A C 1
ATOM 1320 O O . ASN A 1 165 ? 11.075 -10.164 -6.089 1.00 93.81 165 ASN A O 1
ATOM 1324 N N . ARG A 1 166 ? 9.875 -12.055 -5.981 1.00 88.31 166 ARG A N 1
ATOM 1325 C CA . ARG A 1 166 ? 11.039 -12.959 -6.020 1.00 88.31 166 ARG A CA 1
ATOM 1326 C C . ARG A 1 166 ? 11.714 -13.008 -7.386 1.00 88.31 166 ARG A C 1
ATOM 1328 O O . ARG A 1 166 ? 12.913 -13.264 -7.460 1.00 88.31 166 ARG A O 1
ATOM 1335 N N . VAL A 1 167 ? 10.952 -12.778 -8.452 1.00 82.38 167 VAL A N 1
ATOM 1336 C CA . VAL A 1 167 ? 11.489 -12.736 -9.811 1.00 82.38 167 VAL A CA 1
ATOM 1337 C C . VAL A 1 167 ? 12.244 -11.420 -9.988 1.00 82.38 167 VAL A C 1
ATOM 1339 O O . VAL A 1 167 ? 11.694 -10.335 -9.772 1.00 82.38 167 VAL A O 1
ATOM 1342 N N . THR A 1 168 ? 13.525 -11.524 -10.346 1.00 82.06 168 THR A N 1
ATOM 1343 C CA . THR A 1 168 ? 14.353 -10.350 -10.640 1.00 82.06 168 THR A CA 1
ATOM 1344 C C . THR A 1 168 ? 13.889 -9.747 -11.970 1.00 82.06 168 THR A C 1
ATOM 1346 O O . THR A 1 168 ? 13.715 -10.504 -12.922 1.00 82.06 168 THR A O 1
ATOM 1349 N N . PRO A 1 169 ? 13.680 -8.421 -12.057 1.00 83.81 169 PRO A N 1
ATOM 1350 C CA . PRO A 1 169 ? 13.369 -7.767 -13.324 1.00 83.81 169 PRO A CA 1
ATOM 1351 C C . PRO A 1 169 ? 14.422 -8.086 -14.408 1.00 83.81 169 PRO A C 1
ATOM 1353 O O . PRO A 1 169 ? 15.622 -8.000 -14.111 1.00 83.81 169 PRO A O 1
ATOM 1356 N N . PRO A 1 170 ? 14.016 -8.450 -15.640 1.00 82.50 170 PRO A N 1
ATOM 1357 C CA . PRO A 1 170 ? 14.940 -8.821 -16.714 1.00 82.50 170 PRO A CA 1
ATOM 1358 C C . PRO A 1 170 ? 16.034 -7.786 -17.006 1.00 82.50 170 PRO A C 1
ATOM 1360 O O . PRO A 1 170 ? 17.188 -8.160 -17.238 1.00 82.50 170 PRO A O 1
ATOM 1363 N N . SER A 1 171 ? 15.725 -6.487 -16.942 1.00 81.31 171 SER A N 1
ATOM 1364 C CA . SER A 1 171 ? 16.726 -5.427 -17.136 1.00 81.31 171 SER A CA 1
ATOM 1365 C C . SER A 1 171 ? 17.825 -5.435 -16.059 1.00 81.31 171 SER A C 1
ATOM 1367 O O . SER A 1 171 ? 19.008 -5.253 -16.371 1.00 81.31 171 SER A O 1
ATOM 1369 N N . ILE A 1 172 ? 17.477 -5.736 -14.801 1.00 81.56 172 ILE A N 1
ATOM 1370 C CA . ILE A 1 172 ? 18.443 -5.902 -13.704 1.00 81.56 172 ILE A CA 1
ATOM 1371 C C . ILE A 1 172 ? 19.292 -7.147 -13.935 1.00 81.56 172 ILE A C 1
ATOM 1373 O O . ILE A 1 172 ? 20.504 -7.109 -13.721 1.00 81.56 172 ILE A O 1
ATOM 1377 N N . GLU A 1 173 ? 18.679 -8.248 -14.366 1.00 83.44 173 GLU A N 1
ATOM 1378 C CA . GLU A 1 173 ? 19.402 -9.487 -14.645 1.00 83.44 173 GLU A CA 1
ATOM 1379 C C . GLU A 1 173 ? 20.430 -9.292 -15.766 1.00 83.44 173 GLU A C 1
ATOM 1381 O O . GLU A 1 173 ? 21.594 -9.671 -15.616 1.00 83.44 173 GLU A O 1
ATOM 1386 N N . LYS A 1 174 ? 20.037 -8.610 -16.848 1.00 82.69 174 LYS A N 1
ATOM 1387 C CA . LYS A 1 174 ? 20.943 -8.230 -17.936 1.00 82.69 174 LYS A CA 1
ATOM 1388 C C . LYS A 1 174 ? 22.103 -7.379 -17.419 1.00 82.69 174 LYS A C 1
ATOM 1390 O O . LYS A 1 174 ? 23.259 -7.724 -17.646 1.00 82.69 174 LYS A O 1
ATOM 1395 N N . LYS A 1 175 ? 21.812 -6.332 -16.640 1.00 83.38 175 LYS A N 1
ATOM 1396 C CA . LYS A 1 175 ? 22.841 -5.453 -16.062 1.00 83.38 175 LYS A CA 1
ATOM 1397 C C . LYS A 1 175 ? 23.813 -6.207 -15.1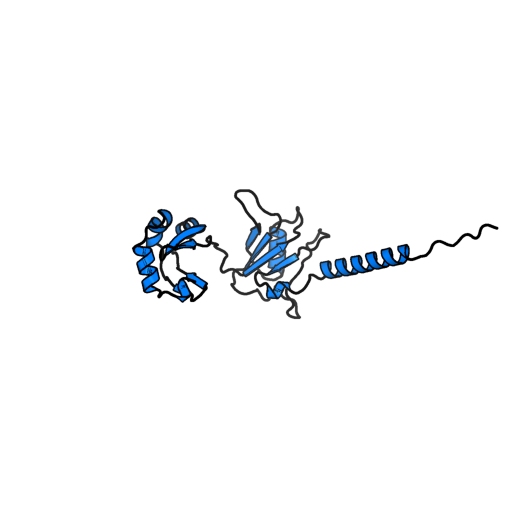47 1.00 83.38 175 LYS A C 1
ATOM 1399 O O . LYS A 1 175 ? 25.004 -5.903 -15.136 1.00 83.38 175 LYS A O 1
ATOM 1404 N N . ARG A 1 176 ? 23.334 -7.186 -14.371 1.00 87.44 176 ARG A N 1
ATOM 1405 C CA . ARG A 1 176 ? 24.192 -8.043 -13.533 1.00 87.44 176 ARG A CA 1
ATOM 1406 C C . ARG A 1 176 ? 25.134 -8.887 -14.385 1.00 87.44 176 ARG A C 1
ATOM 1408 O O . ARG A 1 176 ? 26.334 -8.861 -14.133 1.00 87.44 176 ARG A O 1
ATOM 1415 N N . ARG A 1 177 ? 24.606 -9.538 -15.423 1.00 85.56 177 ARG A N 1
ATOM 1416 C CA . ARG A 1 177 ? 25.387 -10.353 -16.360 1.00 85.56 177 ARG A CA 1
ATOM 1417 C C . ARG A 1 177 ? 26.467 -9.533 -17.068 1.00 85.56 177 ARG A C 1
ATOM 1419 O O . ARG A 1 177 ? 27.620 -9.946 -17.120 1.00 85.56 177 ARG A O 1
ATOM 1426 N N . ASP A 1 178 ? 26.119 -8.341 -17.545 1.00 85.44 178 ASP A N 1
ATOM 1427 C CA . ASP A 1 178 ? 27.062 -7.448 -18.227 1.00 85.44 178 ASP A CA 1
ATOM 1428 C C . ASP A 1 178 ? 28.179 -6.975 -17.279 1.00 85.44 178 ASP A C 1
ATOM 1430 O O . ASP A 1 178 ? 29.354 -6.944 -17.652 1.00 85.44 178 ASP A O 1
ATOM 1434 N N . ASN A 1 179 ? 27.838 -6.674 -16.021 1.00 85.94 179 ASN A N 1
ATOM 1435 C CA . ASN A 1 179 ? 28.813 -6.303 -14.994 1.00 85.94 179 ASN A CA 1
ATOM 1436 C C . ASN A 1 179 ? 29.750 -7.459 -14.615 1.00 85.94 179 ASN A C 1
ATOM 1438 O O . ASN A 1 179 ? 30.932 -7.226 -14.361 1.00 85.94 179 ASN A O 1
ATOM 1442 N N . GLU A 1 180 ? 29.244 -8.691 -14.555 1.00 85.44 180 GLU A N 1
ATOM 1443 C CA . GLU A 1 180 ? 30.060 -9.890 -14.324 1.00 85.44 180 GLU A CA 1
ATOM 1444 C C . GLU A 1 180 ? 31.049 -10.099 -15.473 1.00 85.44 180 GLU A C 1
ATOM 1446 O O . GLU A 1 180 ? 32.256 -10.165 -15.236 1.00 85.44 180 GLU A O 1
ATOM 1451 N N . LEU A 1 181 ? 30.573 -10.040 -16.720 1.00 86.00 181 LEU A N 1
ATOM 1452 C CA . LEU A 1 181 ? 31.424 -10.124 -17.911 1.00 86.00 181 LEU A CA 1
ATOM 1453 C C . LEU A 1 181 ? 32.494 -9.022 -17.941 1.00 86.00 181 LEU A C 1
ATOM 1455 O O . LEU A 1 181 ? 33.642 -9.274 -18.312 1.00 86.00 181 LEU A O 1
ATOM 1459 N N . ALA A 1 182 ? 32.150 -7.797 -17.536 1.00 82.94 182 ALA A N 1
ATOM 1460 C CA . ALA A 1 182 ? 33.105 -6.696 -17.451 1.00 82.94 182 ALA A CA 1
ATOM 1461 C C . ALA A 1 182 ? 34.178 -6.947 -16.374 1.00 82.94 182 ALA A C 1
ATOM 1463 O O . ALA A 1 182 ? 35.366 -6.706 -16.615 1.00 82.94 182 ALA A O 1
ATOM 1464 N N . ARG A 1 183 ? 33.792 -7.478 -15.206 1.00 84.56 183 ARG A N 1
ATOM 1465 C CA . ARG A 1 183 ? 34.725 -7.831 -14.120 1.00 84.56 183 ARG A CA 1
ATOM 1466 C C . ARG A 1 183 ? 35.673 -8.952 -14.530 1.00 84.56 183 ARG A C 1
ATOM 1468 O O . ARG A 1 183 ? 36.871 -8.841 -14.270 1.00 84.56 183 ARG A O 1
ATOM 1475 N N . ASP A 1 184 ? 35.167 -9.973 -15.210 1.00 81.31 184 ASP A N 1
ATOM 1476 C CA . ASP A 1 184 ? 35.981 -11.088 -15.695 1.00 81.31 184 ASP A CA 1
ATOM 1477 C C . ASP A 1 184 ? 36.981 -10.634 -16.761 1.00 81.31 184 ASP A C 1
ATOM 1479 O O . ASP A 1 184 ? 38.163 -10.973 -16.681 1.00 81.31 184 ASP A O 1
ATOM 1483 N N . ARG A 1 185 ? 36.563 -9.766 -17.695 1.00 80.19 185 ARG A N 1
ATOM 1484 C CA . ARG A 1 185 ? 37.480 -9.127 -18.657 1.00 80.19 185 ARG A CA 1
ATOM 1485 C C . ARG A 1 185 ? 38.570 -8.318 -17.955 1.00 80.19 185 ARG A C 1
ATOM 1487 O O . ARG A 1 185 ? 39.741 -8.435 -18.300 1.00 80.19 185 ARG A O 1
ATOM 1494 N N . SER A 1 186 ? 38.201 -7.543 -16.938 1.00 76.88 186 SER A N 1
ATOM 1495 C CA . SER A 1 186 ? 39.142 -6.719 -16.165 1.00 76.88 186 SER A CA 1
ATOM 1496 C C . SER A 1 186 ? 40.176 -7.575 -15.421 1.00 76.88 186 SER A C 1
ATOM 1498 O O . SER A 1 186 ? 41.364 -7.246 -15.406 1.00 76.88 186 SER A O 1
ATOM 1500 N N . ARG A 1 187 ? 39.740 -8.703 -14.842 1.00 76.81 187 ARG A N 1
ATOM 1501 C CA . ARG A 1 187 ? 40.609 -9.688 -14.175 1.00 76.81 187 ARG A CA 1
ATOM 1502 C C . ARG A 1 187 ? 41.536 -10.414 -15.149 1.00 76.81 187 ARG A C 1
ATOM 1504 O O . ARG A 1 187 ? 42.706 -10.600 -14.835 1.00 76.81 187 ARG A O 1
ATOM 1511 N N . ALA A 1 188 ? 41.050 -10.780 -16.334 1.00 69.81 188 ALA A N 1
ATOM 1512 C CA . ALA A 1 188 ? 41.871 -11.427 -17.355 1.00 69.81 188 ALA A CA 1
ATOM 1513 C C . ALA A 1 188 ? 43.008 -10.506 -17.835 1.00 69.81 188 ALA A C 1
ATOM 1515 O O . ALA A 1 188 ? 44.160 -10.934 -17.902 1.00 69.81 188 ALA A O 1
ATOM 1516 N N . VAL A 1 189 ? 42.717 -9.222 -18.071 1.00 68.94 189 VAL A N 1
ATOM 1517 C CA . VAL A 1 189 ? 43.712 -8.221 -18.504 1.00 68.94 189 VAL A CA 1
ATOM 1518 C C . VAL A 1 189 ? 44.786 -7.969 -17.437 1.00 68.94 189 VAL A C 1
ATOM 1520 O O . VAL A 1 189 ? 45.952 -7.792 -17.772 1.00 68.94 189 VAL A O 1
ATOM 1523 N N . SER A 1 190 ? 44.428 -8.011 -16.151 1.00 63.91 190 SER A N 1
ATOM 1524 C CA . SER A 1 190 ? 45.376 -7.821 -15.038 1.00 63.91 190 SER A CA 1
ATOM 1525 C C . SER A 1 190 ? 46.202 -9.070 -14.690 1.00 63.91 190 SER A C 1
ATOM 1527 O O . SER A 1 190 ? 47.134 -8.979 -13.895 1.00 63.91 190 SER A O 1
ATOM 1529 N N . SER A 1 191 ? 45.909 -10.220 -15.306 1.00 60.75 191 SER A N 1
ATOM 1530 C CA . SER A 1 191 ? 46.630 -11.486 -15.096 1.00 60.75 191 SER A CA 1
ATOM 1531 C C . SER A 1 191 ? 47.718 -11.787 -16.137 1.00 60.75 191 SER A C 1
ATOM 1533 O O . SER A 1 191 ? 48.418 -12.791 -16.011 1.00 60.75 191 SER A O 1
ATOM 1535 N N . VAL A 1 192 ? 47.897 -10.929 -17.151 1.00 58.03 192 VAL A N 1
ATOM 1536 C CA . VAL A 1 192 ? 48.954 -11.091 -18.163 1.00 58.03 192 VAL A CA 1
ATOM 1537 C C . VAL A 1 192 ? 50.308 -10.703 -17.546 1.00 58.03 192 VAL A C 1
ATOM 1539 O O . VAL A 1 192 ? 50.494 -9.536 -17.194 1.00 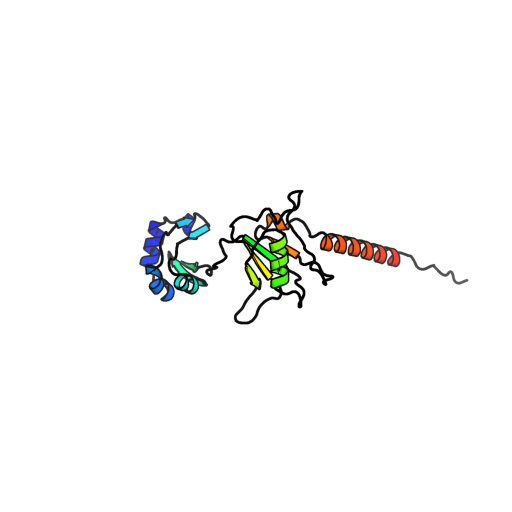58.03 192 VAL A O 1
ATOM 1542 N N . PRO A 1 193 ? 51.277 -11.630 -17.393 1.00 55.69 193 PRO A N 1
ATOM 1543 C CA . PRO A 1 193 ? 52.574 -11.299 -16.814 1.00 55.69 193 PRO A CA 1
ATOM 1544 C C . PRO A 1 193 ? 53.364 -10.406 -17.776 1.00 55.69 193 PRO A C 1
ATOM 1546 O O . PRO A 1 193 ? 53.452 -10.701 -18.969 1.00 55.69 193 PRO A O 1
ATOM 1549 N N . ALA A 1 194 ? 53.976 -9.339 -17.255 1.00 59.66 194 ALA A N 1
ATOM 1550 C CA . ALA A 1 194 ? 54.863 -8.482 -18.035 1.00 59.66 194 ALA A CA 1
ATOM 1551 C C . ALA A 1 194 ? 56.014 -9.309 -18.652 1.00 59.66 194 ALA A C 1
ATOM 1553 O O . ALA A 1 194 ? 56.590 -10.161 -17.960 1.00 59.66 194 ALA A O 1
ATOM 1554 N N . PRO A 1 195 ? 56.375 -9.081 -19.930 1.00 55.47 195 PRO A N 1
ATOM 1555 C CA . PRO A 1 195 ? 57.467 -9.805 -20.563 1.00 55.47 195 PRO A CA 1
ATOM 1556 C C . PRO A 1 195 ? 58.766 -9.526 -19.803 1.00 55.47 195 PRO A C 1
ATOM 1558 O O . PRO A 1 195 ? 59.177 -8.379 -19.633 1.00 55.47 195 PRO A O 1
ATOM 1561 N N . ARG A 1 196 ? 59.412 -10.591 -19.315 1.00 55.00 196 ARG A N 1
ATOM 1562 C CA . ARG A 1 196 ? 60.729 -10.513 -18.675 1.00 55.00 196 ARG A CA 1
ATOM 1563 C C . ARG A 1 196 ? 61.765 -10.115 -19.723 1.00 55.00 196 ARG A C 1
ATOM 1565 O O . ARG A 1 196 ? 62.267 -10.966 -20.454 1.00 55.00 196 ARG A O 1
ATOM 1572 N N . THR A 1 197 ? 62.102 -8.833 -19.778 1.00 53.78 197 THR A N 1
ATOM 1573 C CA . THR A 1 197 ? 63.236 -8.335 -20.558 1.00 53.78 197 THR A CA 1
ATOM 1574 C C . THR A 1 197 ? 64.525 -8.902 -19.957 1.00 53.78 197 THR A C 1
ATOM 1576 O O . THR A 1 197 ? 64.927 -8.521 -18.858 1.00 53.78 197 THR A O 1
ATOM 1579 N N . ARG A 1 198 ? 65.165 -9.855 -20.646 1.00 46.50 198 ARG A N 1
ATOM 1580 C CA . ARG A 1 198 ? 66.547 -10.258 -20.345 1.00 46.50 198 ARG A CA 1
ATOM 1581 C C . ARG A 1 198 ? 67.468 -9.151 -20.853 1.00 46.50 198 ARG A C 1
ATOM 1583 O O . ARG A 1 198 ? 67.584 -8.973 -22.061 1.00 46.50 198 ARG A O 1
ATOM 1590 N N . LEU A 1 199 ? 68.096 -8.423 -19.935 1.00 46.09 199 LEU A N 1
ATOM 1591 C CA . LEU A 1 199 ? 69.269 -7.607 -20.239 1.00 46.09 199 LEU A CA 1
ATOM 1592 C C . LEU A 1 199 ? 70.453 -8.556 -20.483 1.00 46.09 199 LEU A C 1
ATOM 1594 O O . LEU A 1 199 ? 70.697 -9.444 -19.662 1.00 46.09 199 LEU A O 1
ATOM 1598 N N . GLN A 1 200 ? 71.097 -8.405 -21.642 1.00 54.25 200 GLN A N 1
ATOM 1599 C CA . GLN A 1 200 ? 72.426 -8.947 -21.938 1.00 54.25 200 GLN A CA 1
ATOM 1600 C C . GLN A 1 200 ? 73.489 -7.947 -21.498 1.00 54.25 200 GLN A C 1
ATOM 1602 O O . GLN A 1 200 ? 73.211 -6.730 -21.608 1.00 54.25 200 GLN A O 1
#

pLDDT: mean 89.23, std 9.74, range [46.09, 97.44]

Radius of gyration: 26.18 Å; Cα contacts (8 Å, |Δi|>4): 263; chains: 1; bounding box: 92×36×58 Å